Protein AF-A0A8H4T1S3-F1 (afdb_monomer_lite)

Radius of gyration: 23.66 Å; chains: 1; bounding box: 52×39×60 Å

InterPro domains:
  IPR000994 Peptidase M24 [PF00557] (123-204)
  IPR029149 Creatinase/Aminopeptidase P/Spt16, N-terminal [G3DSA:3.40.350.10] (1-106)
  IPR036005 Creatinase/aminopeptidase-like [SSF55920] (85-206)

Organism: NCBI:txid282569

pLDDT: mean 83.31, std 18.09, range [23.23, 98.0]

Secondary structure (DSSP, 8-state):
-HHHHHHSTTSSEEEE-SS-EEEEEPTT-GGGGTT-TT-SEEEE----SHHHHGGGHHHHHHHHHHHHHHHHHHHHT-SS-----SS--HHHHHHHHHTT--------------------SSS---S--SPPPPTTEEEEEE--EE-GGG-EE--EEEEEE-SSPPPHHHHHHHHHHHHHHHHHHHT--TT--HHHHHHHSPPPPTT-

Foldseek 3Di:
DVVVCLVFPPQWDWDDDPPAIETAHHVPCQVVCPPPPRHPYYHHDDGLDCVPQPPCSLVSLLVNLLVVQVVVCVVVVDFQAADDDADDDPSSLVSNVVSNNHPDDDDPDDPQPPWFWWDWPDPTDTHDDPDDDDEQTKTKTWPSDLDPPRDGDTDMDIDTRYDDDHDPVVVVVVVLVVVQVVQLVVPDDPPDDPVNSVVRRDDDPPVD

Structure (mmCIF, N/CA/C/O backbone):
data_AF-A0A8H4T1S3-F1
#
_entry.id   AF-A0A8H4T1S3-F1
#
loop_
_atom_site.group_PDB
_atom_site.id
_atom_site.type_symbol
_atom_site.label_atom_id
_atom_site.label_alt_id
_atom_site.label_comp_id
_atom_site.label_asym_id
_atom_site.label_entity_id
_atom_site.label_seq_id
_atom_site.pdbx_PDB_ins_code
_atom_site.Cartn_x
_atom_site.Cartn_y
_atom_site.Cartn_z
_atom_site.occupancy
_atom_site.B_iso_or_equiv
_atom_site.auth_seq_id
_atom_site.auth_comp_id
_atom_site.auth_asym_id
_atom_site.auth_atom_id
_atom_site.pdbx_PDB_model_num
ATOM 1 N N . MET A 1 1 ? -0.179 12.895 9.765 1.00 86.19 1 MET A N 1
ATOM 2 C CA . MET A 1 1 ? 1.200 12.427 10.042 1.00 86.19 1 MET A CA 1
ATOM 3 C C . MET A 1 1 ? 1.371 10.962 9.614 1.00 86.19 1 MET A C 1
ATOM 5 O O . MET A 1 1 ? 1.649 10.120 10.455 1.00 86.19 1 MET A O 1
ATOM 9 N N . GLN A 1 2 ? 1.199 10.641 8.322 1.00 86.12 2 GLN A N 1
ATOM 10 C CA . GLN A 1 2 ? 1.020 9.245 7.870 1.00 86.12 2 GLN A CA 1
ATOM 11 C C . GLN A 1 2 ? 2.211 8.324 8.196 1.00 86.12 2 GLN A C 1
ATOM 13 O O . GLN A 1 2 ? 2.024 7.268 8.793 1.00 86.12 2 GLN A O 1
ATOM 18 N N . VAL A 1 3 ? 3.443 8.750 7.893 1.00 87.69 3 VAL A N 1
ATOM 19 C CA . VAL A 1 3 ? 4.659 7.950 8.156 1.00 87.69 3 VAL A CA 1
ATOM 20 C C . VAL A 1 3 ? 4.857 7.693 9.653 1.00 87.69 3 VAL A C 1
ATOM 22 O O . VAL A 1 3 ? 5.174 6.579 10.067 1.00 87.69 3 VAL A O 1
ATOM 25 N N . PHE A 1 4 ? 4.629 8.711 10.486 1.00 88.44 4 PHE A N 1
ATOM 26 C CA . PHE A 1 4 ? 4.725 8.569 11.938 1.00 88.44 4 PHE A CA 1
ATOM 27 C C . PHE A 1 4 ? 3.697 7.562 12.463 1.00 88.44 4 PHE A C 1
ATOM 29 O O . PHE A 1 4 ? 4.063 6.653 13.205 1.00 88.44 4 PHE A O 1
ATOM 36 N N . THR A 1 5 ? 2.432 7.681 12.049 1.00 88.19 5 THR A N 1
ATOM 37 C CA . THR A 1 5 ? 1.359 6.787 12.506 1.00 88.19 5 THR A CA 1
ATOM 38 C C . THR A 1 5 ? 1.562 5.354 12.018 1.00 88.19 5 THR A C 1
ATOM 40 O O . THR A 1 5 ? 1.331 4.422 12.782 1.00 88.19 5 THR A O 1
ATOM 43 N N . ALA A 1 6 ? 2.096 5.163 10.804 1.00 84.88 6 ALA A N 1
ATOM 44 C CA . ALA A 1 6 ? 2.420 3.844 10.255 1.00 84.88 6 ALA A CA 1
ATOM 45 C C . ALA A 1 6 ? 3.512 3.102 11.048 1.00 84.88 6 ALA A C 1
ATOM 47 O O . ALA A 1 6 ? 3.513 1.871 11.095 1.00 84.88 6 ALA A O 1
ATOM 48 N N . ARG A 1 7 ? 4.437 3.836 11.683 1.00 86.62 7 ARG A N 1
ATOM 49 C CA . ARG A 1 7 ? 5.509 3.266 12.521 1.00 86.62 7 ARG A CA 1
ATOM 50 C C . ARG A 1 7 ? 5.147 3.165 13.999 1.00 86.62 7 ARG A C 1
ATOM 52 O O . ARG A 1 7 ? 5.858 2.481 14.728 1.00 86.62 7 ARG A O 1
ATOM 59 N N . ASN A 1 8 ? 4.069 3.822 14.426 1.00 87.69 8 ASN A N 1
ATOM 60 C CA . ASN A 1 8 ? 3.642 3.917 15.822 1.00 87.69 8 ASN A CA 1
ATOM 61 C C . ASN A 1 8 ? 2.165 3.504 16.004 1.00 87.69 8 ASN A C 1
ATOM 63 O O . ASN A 1 8 ? 1.389 4.288 16.553 1.00 87.69 8 ASN A O 1
ATOM 67 N N . PRO A 1 9 ? 1.698 2.332 15.539 1.00 87.44 9 PRO A N 1
ATOM 68 C CA . PRO A 1 9 ? 0.329 1.904 15.820 1.00 87.44 9 PRO A CA 1
ATOM 69 C C . PRO A 1 9 ? 0.117 1.677 17.333 1.00 87.44 9 PRO A C 1
ATOM 71 O O . PRO A 1 9 ? 1.062 1.288 18.022 1.00 87.44 9 PRO A O 1
ATOM 74 N N . PRO A 1 10 ? -1.098 1.878 17.881 1.00 89.06 10 PRO A N 1
ATOM 75 C CA . PRO A 1 10 ? -2.332 2.368 17.261 1.00 89.06 10 PRO A CA 1
ATOM 76 C C . PRO A 1 10 ? -2.554 3.882 17.507 1.00 89.06 10 PRO A C 1
ATOM 78 O O . PRO A 1 10 ? -3.549 4.296 18.097 1.00 89.06 10 PRO A O 1
ATOM 81 N N . THR A 1 11 ? -1.627 4.746 17.078 1.00 90.56 11 THR A N 1
ATOM 82 C CA . THR A 1 11 ? -1.726 6.211 17.297 1.00 90.56 11 THR A CA 1
ATOM 83 C C . THR A 1 11 ? -2.700 6.951 16.373 1.00 90.56 11 THR A C 1
ATOM 85 O O . THR A 1 11 ? -3.041 8.101 16.651 1.00 90.56 11 THR A O 1
ATOM 88 N N . ARG A 1 12 ? -3.154 6.305 15.294 1.00 93.19 12 ARG A N 1
ATOM 89 C CA . ARG A 1 12 ? -4.264 6.728 14.429 1.00 93.19 12 ARG A CA 1
ATOM 90 C C . ARG A 1 12 ? -4.824 5.496 13.723 1.00 93.19 12 ARG A C 1
ATOM 92 O O . ARG A 1 12 ? -4.043 4.762 13.124 1.00 93.19 12 ARG A O 1
ATOM 99 N N . TYR A 1 13 ? -6.127 5.249 13.802 1.00 93.56 13 TYR A N 1
ATOM 100 C CA . TYR A 1 13 ? -6.755 4.074 13.185 1.00 93.56 13 TYR A CA 1
ATOM 101 C C . TYR A 1 13 ? -8.255 4.284 12.980 1.00 93.56 13 TYR A C 1
ATOM 103 O O . TYR A 1 13 ? -8.880 5.099 13.655 1.00 93.56 13 TYR A O 1
ATOM 111 N N . LEU A 1 14 ? -8.830 3.529 12.050 1.00 94.44 14 LEU A N 1
ATOM 112 C CA . LEU A 1 14 ? -10.260 3.519 11.777 1.00 94.44 14 LEU A CA 1
ATOM 113 C C . LEU A 1 14 ? -10.855 2.213 12.309 1.00 94.44 14 LEU A C 1
ATOM 115 O O . LEU A 1 14 ? -10.390 1.133 11.952 1.00 94.44 14 LEU A O 1
ATOM 119 N N . LEU A 1 15 ? -11.874 2.313 13.161 1.00 94.94 15 LEU A N 1
ATOM 120 C CA . LEU A 1 15 ? -12.695 1.174 13.555 1.00 94.94 15 LEU A CA 1
ATOM 121 C C . LEU A 1 15 ? -13.931 1.135 12.657 1.00 94.94 15 LEU A C 1
ATOM 123 O O . LEU A 1 15 ? -14.710 2.090 12.642 1.00 94.94 15 LEU A O 1
ATOM 127 N N . LEU A 1 16 ? -14.098 0.032 11.930 1.00 95.31 16 LEU A N 1
ATOM 128 C CA . LEU A 1 16 ? -15.221 -0.194 11.028 1.00 95.31 16 LEU A CA 1
ATOM 129 C C . LEU A 1 16 ? -16.074 -1.362 11.513 1.00 95.31 16 LEU A C 1
ATOM 131 O O . LEU A 1 16 ? -15.559 -2.427 11.852 1.00 95.31 16 LEU A O 1
ATOM 135 N N . THR A 1 17 ? -17.384 -1.160 11.498 1.00 93.44 17 THR A N 1
ATOM 136 C CA . THR A 1 17 ? -18.388 -2.223 11.551 1.00 93.44 17 THR A CA 1
ATOM 137 C C . THR A 1 17 ? -19.295 -2.098 10.328 1.00 93.44 17 THR A C 1
ATOM 139 O O . TH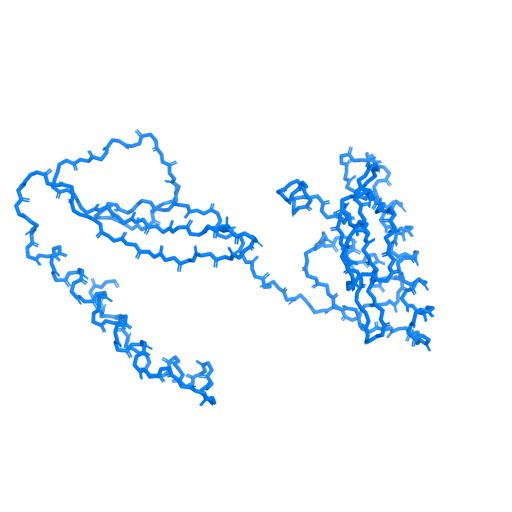R A 1 17 ? -19.149 -1.167 9.539 1.00 93.44 17 THR A O 1
ATOM 142 N N . GLU A 1 18 ? -20.257 -3.009 10.172 1.00 91.62 18 GLU A N 1
ATOM 143 C CA . GLU A 1 18 ? -21.262 -2.931 9.101 1.00 91.62 18 GLU A CA 1
ATOM 144 C C . GLU A 1 18 ? -22.014 -1.587 9.079 1.00 91.62 18 GLU A C 1
ATOM 146 O O . GLU A 1 18 ? -22.408 -1.112 8.020 1.00 91.62 18 GLU A O 1
ATOM 151 N N . THR A 1 19 ? -22.186 -0.950 10.241 1.00 92.00 19 THR A N 1
ATOM 152 C CA . THR A 1 19 ? -23.053 0.227 10.395 1.00 92.00 19 THR A CA 1
ATOM 153 C C . THR A 1 19 ? -22.364 1.427 11.037 1.00 92.00 19 THR A C 1
ATOM 155 O O . THR A 1 19 ? -23.048 2.391 11.384 1.00 92.00 19 THR A O 1
ATOM 158 N N . ARG A 1 20 ? -21.061 1.344 11.335 1.00 94.75 20 ARG A N 1
ATOM 159 C CA . ARG A 1 20 ? -20.333 2.406 12.039 1.00 94.75 20 ARG A CA 1
ATOM 160 C C . ARG A 1 20 ? -18.912 2.584 11.531 1.00 94.75 20 ARG A C 1
ATOM 162 O O . ARG A 1 20 ? -18.180 1.610 11.367 1.00 94.75 20 ARG A O 1
ATOM 169 N N . SER A 1 21 ? -18.494 3.839 11.428 1.00 96.88 21 SER A N 1
ATOM 170 C CA . SER A 1 21 ? -17.121 4.259 11.163 1.00 96.88 21 SER A CA 1
ATOM 171 C C . SER A 1 21 ? -16.638 5.232 12.245 1.00 96.88 21 SER A C 1
ATOM 173 O O . SER A 1 21 ? -17.129 6.350 12.406 1.00 96.88 21 SER A O 1
ATOM 175 N N . ILE A 1 22 ? -15.652 4.806 13.036 1.00 97.06 22 ILE A N 1
ATOM 176 C CA . ILE A 1 22 ? -15.093 5.623 14.121 1.00 97.06 22 ILE A CA 1
ATOM 177 C C . ILE A 1 22 ? -13.613 5.858 13.857 1.00 97.06 22 ILE A C 1
ATOM 179 O O . ILE A 1 22 ? -12.805 4.931 13.924 1.00 97.06 22 ILE A O 1
ATOM 183 N N . MET A 1 23 ? -13.250 7.109 13.585 1.00 96.88 23 MET A N 1
ATOM 184 C CA . MET A 1 23 ? -11.860 7.515 13.419 1.00 96.88 23 MET A CA 1
ATOM 185 C C . MET A 1 23 ? -11.245 7.813 14.783 1.00 96.88 23 MET A C 1
ATOM 187 O O . MET A 1 23 ? -11.702 8.700 15.500 1.00 96.88 23 MET A O 1
ATOM 191 N N . PHE A 1 24 ? -10.171 7.118 15.127 1.00 96.12 24 PHE A N 1
ATOM 192 C CA . PHE A 1 24 ? -9.316 7.464 16.252 1.00 96.12 24 PHE A CA 1
ATOM 193 C C . PHE A 1 24 ? -8.146 8.293 15.730 1.00 96.12 24 PHE A C 1
ATOM 195 O O . PHE A 1 24 ? -7.249 7.763 15.079 1.00 96.12 24 PHE A O 1
ATOM 202 N N . GLU A 1 25 ? -8.168 9.597 16.000 1.00 95.50 25 GLU A N 1
ATOM 203 C CA . GLU A 1 25 ? -7.126 10.540 15.595 1.00 95.50 25 GLU A CA 1
ATOM 204 C C . GLU A 1 25 ? -6.066 10.735 16.673 1.00 95.50 25 GLU A C 1
ATOM 206 O O . GLU A 1 25 ? -6.332 10.617 17.870 1.00 95.50 25 GLU A O 1
ATOM 211 N N . PHE A 1 26 ? -4.865 11.116 16.245 1.00 93.38 26 PHE A N 1
ATOM 212 C CA . PHE A 1 26 ? -3.801 11.474 17.176 1.00 93.38 26 PHE A CA 1
ATOM 213 C C . PHE A 1 26 ? -4.235 12.622 18.107 1.00 93.38 26 PHE A C 1
ATOM 215 O O . PHE A 1 26 ? -5.013 13.501 17.723 1.00 93.38 26 PHE A O 1
ATOM 222 N N . SER A 1 27 ? -3.726 12.635 19.342 1.00 90.69 27 SER A N 1
ATOM 223 C CA . SER A 1 27 ? -4.062 13.677 20.319 1.00 90.69 27 SER A CA 1
ATOM 224 C C . SER A 1 27 ? -3.742 15.078 19.782 1.00 90.69 27 SER A C 1
ATOM 226 O O . SER A 1 27 ? -2.652 15.322 19.274 1.00 90.69 27 SER A O 1
ATOM 228 N N . GLY A 1 28 ? -4.710 15.997 19.863 1.00 91.94 28 GLY A N 1
ATOM 229 C CA . GLY A 1 28 ? -4.614 17.346 19.285 1.00 91.94 28 GLY A CA 1
ATOM 230 C C . GLY A 1 28 ? -4.956 17.439 17.788 1.00 91.94 28 GLY A C 1
ATOM 231 O O . GLY A 1 28 ? -5.144 18.538 17.269 1.00 91.94 28 GLY A O 1
ATOM 232 N N . CYS A 1 29 ? -5.131 16.311 17.096 1.00 95.31 29 CYS A N 1
ATOM 233 C CA . CYS A 1 29 ? -5.351 16.256 15.647 1.00 95.31 29 CYS A CA 1
ATOM 234 C C . CYS A 1 29 ? -6.793 15.928 15.230 1.00 95.31 29 CYS A C 1
ATOM 236 O O . CYS A 1 29 ? -7.049 15.733 14.048 1.00 95.31 29 CYS A O 1
ATOM 238 N N . LEU A 1 30 ? -7.754 15.930 16.161 1.00 95.19 30 LEU A N 1
ATOM 239 C CA . LEU A 1 30 ? -9.178 15.668 15.876 1.00 95.19 30 LEU A CA 1
ATOM 240 C C . LEU A 1 30 ? -9.730 16.527 14.722 1.00 95.19 30 LEU A C 1
ATOM 242 O O . LEU A 1 30 ? -10.602 16.089 13.980 1.00 95.19 30 LEU A O 1
ATOM 246 N N . HIS A 1 31 ? -9.223 17.755 14.572 1.00 94.94 31 HIS A N 1
ATOM 247 C CA . HIS A 1 31 ? -9.634 18.690 13.525 1.00 94.94 31 HIS A CA 1
ATOM 248 C C . HIS A 1 31 ? -9.340 18.188 12.102 1.00 94.94 31 HIS A C 1
ATOM 250 O O . HIS A 1 31 ? -10.059 18.571 11.186 1.00 94.94 31 HIS A O 1
ATOM 256 N N . LEU A 1 32 ? -8.350 17.305 11.922 1.00 94.50 32 LEU A N 1
ATOM 257 C CA . LEU A 1 32 ? -7.960 16.769 10.614 1.00 94.50 32 LEU A CA 1
ATOM 258 C C . LEU A 1 32 ? -9.012 15.833 10.002 1.00 94.50 32 LEU A C 1
ATOM 260 O O . LEU A 1 32 ? -9.023 15.657 8.789 1.00 94.50 32 LEU A O 1
ATOM 264 N N . ALA A 1 33 ? -9.886 15.251 10.826 1.00 93.88 33 ALA A N 1
ATOM 265 C CA . ALA A 1 33 ? -10.933 14.328 10.386 1.00 93.88 33 ALA A CA 1
ATOM 266 C C . ALA A 1 33 ? -12.347 14.933 10.449 1.00 93.88 33 ALA A C 1
ATOM 268 O O . ALA A 1 33 ? -13.318 14.245 10.155 1.00 93.88 33 ALA A O 1
ATOM 269 N N . ARG A 1 34 ? -12.493 16.212 10.833 1.00 87.31 34 ARG A N 1
ATOM 270 C CA . ARG A 1 34 ? -13.814 16.840 11.043 1.00 87.31 34 ARG A CA 1
ATOM 271 C C . ARG A 1 34 ? -14.661 16.949 9.778 1.00 87.31 34 ARG A C 1
ATOM 273 O O . ARG A 1 34 ? -15.877 16.990 9.892 1.00 87.31 34 ARG A O 1
ATOM 280 N N . SER A 1 35 ? -14.034 17.037 8.609 1.00 90.75 35 SER A N 1
ATOM 281 C CA . SER A 1 35 ? -14.724 17.176 7.322 1.00 90.75 35 SER A CA 1
ATOM 282 C C . SER A 1 35 ? -14.963 15.841 6.614 1.00 90.75 35 SER A C 1
ATOM 284 O O . SER A 1 35 ? -15.358 15.838 5.453 1.00 90.75 35 SER A O 1
ATOM 286 N N . TYR A 1 36 ? -14.685 14.705 7.258 1.00 94.31 36 TYR A N 1
ATOM 287 C CA . TYR A 1 36 ? -14.930 13.399 6.655 1.00 94.31 36 TYR A CA 1
ATOM 288 C C . TYR A 1 36 ? -16.403 13.023 6.787 1.00 94.31 36 TYR A C 1
ATOM 290 O O . TYR A 1 36 ? -16.853 12.595 7.844 1.00 94.31 36 TYR A O 1
ATOM 298 N N . GLU A 1 37 ? -17.139 13.151 5.687 1.00 94.25 37 GLU A N 1
ATOM 299 C CA . GLU A 1 37 ? -18.583 12.880 5.621 1.00 94.25 37 GLU A CA 1
ATOM 300 C C . GLU A 1 37 ? -18.932 11.408 5.878 1.00 94.25 37 GLU A C 1
ATOM 302 O O . GLU A 1 37 ? -20.029 11.094 6.327 1.00 94.25 37 GLU A O 1
ATOM 307 N N . THR A 1 38 ? -17.989 10.496 5.632 1.00 94.50 38 THR A N 1
ATOM 308 C CA . THR A 1 38 ? -18.163 9.051 5.829 1.00 94.50 38 THR A CA 1
ATOM 309 C C . THR A 1 38 ? -17.717 8.565 7.210 1.00 94.50 38 THR A C 1
ATOM 311 O O . THR A 1 38 ? -17.670 7.355 7.433 1.00 94.50 38 THR A O 1
ATOM 314 N N . VAL A 1 39 ? -17.312 9.464 8.116 1.00 96.69 39 VAL A N 1
ATOM 315 C CA . VAL A 1 39 ? -16.879 9.137 9.483 1.00 96.69 39 VAL A CA 1
ATOM 316 C C . VAL A 1 39 ? -17.944 9.591 10.474 1.00 96.69 39 VAL A C 1
ATOM 318 O O . VAL A 1 39 ? -18.123 10.786 10.688 1.00 96.69 39 VAL A O 1
ATOM 321 N N . ASP A 1 40 ? -18.601 8.642 11.143 1.00 96.00 40 ASP A N 1
ATOM 322 C CA . ASP A 1 40 ? -19.676 8.951 12.098 1.00 96.00 40 ASP A CA 1
ATOM 323 C C . ASP A 1 40 ? -19.164 9.687 13.339 1.00 96.00 40 ASP A C 1
ATOM 325 O O . ASP A 1 40 ? -19.873 10.476 13.969 1.00 96.00 40 ASP A O 1
ATOM 329 N N . LYS A 1 41 ? -17.939 9.359 13.764 1.00 95.75 41 LYS A N 1
ATOM 330 C CA . LYS A 1 41 ? -17.361 9.883 14.999 1.00 95.75 41 LYS A CA 1
ATOM 331 C C . LYS A 1 41 ? -15.846 9.961 14.927 1.00 95.75 41 LYS A C 1
ATOM 333 O O . LYS A 1 41 ? -15.182 9.004 14.536 1.00 95.75 41 LYS A O 1
ATOM 338 N N . VAL A 1 42 ? -15.301 11.070 15.423 1.00 96.75 42 VAL A N 1
ATOM 339 C CA . VAL A 1 42 ? -13.863 11.238 15.645 1.00 96.75 42 VAL A CA 1
ATOM 340 C C . VAL A 1 42 ? -13.572 11.198 17.147 1.00 96.75 42 VAL A C 1
ATOM 342 O O . VAL A 1 42 ? -14.133 11.969 17.926 1.00 96.75 42 VAL A O 1
ATOM 345 N N . CYS A 1 43 ? -12.698 10.286 17.554 1.00 95.56 43 CYS A N 1
ATOM 346 C CA . CYS A 1 43 ? -12.243 10.068 18.922 1.00 95.56 43 CYS A CA 1
ATOM 347 C C . CYS A 1 43 ? -10.737 10.317 19.024 1.00 95.56 43 CYS A C 1
ATOM 349 O O . CYS A 1 43 ? -10.009 10.209 18.041 1.00 95.56 43 CYS A O 1
ATOM 351 N N . THR A 1 44 ? -10.242 10.591 20.229 1.00 95.38 44 THR A N 1
ATOM 352 C CA . THR A 1 44 ? -8.797 10.641 20.472 1.00 95.38 44 THR A CA 1
ATOM 353 C C . THR A 1 44 ? -8.242 9.224 20.608 1.00 95.38 44 THR A C 1
ATOM 355 O O . THR A 1 44 ? -8.713 8.442 21.436 1.00 95.38 44 THR A O 1
ATOM 358 N N . ALA A 1 45 ? -7.223 8.898 19.819 1.00 93.94 45 ALA A N 1
ATOM 359 C CA . ALA A 1 45 ? -6.454 7.671 19.929 1.00 93.94 45 ALA A CA 1
ATOM 360 C C . ALA A 1 45 ? -5.627 7.665 21.220 1.00 93.94 45 ALA A C 1
ATOM 362 O O . ALA A 1 45 ? -5.025 8.667 21.614 1.00 93.94 45 ALA A O 1
ATOM 363 N N . LYS A 1 46 ? -5.560 6.501 21.866 1.00 89.88 46 LYS A N 1
ATOM 364 C CA . LYS A 1 46 ? -4.670 6.260 23.002 1.00 89.88 46 LYS A CA 1
ATOM 365 C C . LYS A 1 46 ? -3.411 5.586 22.479 1.00 89.88 46 LYS A C 1
ATOM 367 O O . LYS A 1 46 ? -3.469 4.477 21.959 1.00 89.88 46 LYS A O 1
ATOM 372 N N . SER A 1 47 ? -2.281 6.271 22.608 1.00 84.31 47 SER A N 1
ATOM 373 C CA . SER A 1 47 ? -0.988 5.697 22.255 1.00 84.31 47 SER A CA 1
ATOM 374 C C . SER A 1 47 ? -0.582 4.651 23.292 1.00 84.31 47 SER A C 1
ATOM 376 O O . SER A 1 47 ? -0.569 4.942 24.487 1.00 84.31 47 SER A O 1
ATOM 378 N N . VAL A 1 48 ? -0.236 3.453 22.824 1.00 89.31 48 VAL A N 1
ATOM 379 C CA . VAL A 1 48 ? 0.317 2.361 23.644 1.00 89.31 48 VAL A CA 1
ATOM 380 C C . VAL A 1 48 ? 1.714 1.957 23.175 1.00 89.31 48 VAL A C 1
ATOM 382 O O . VAL A 1 48 ? 2.152 0.833 23.360 1.00 89.31 48 VAL A O 1
ATOM 385 N N . THR A 1 49 ? 2.436 2.881 22.542 1.00 86.81 49 THR A N 1
ATOM 386 C CA . THR A 1 49 ? 3.829 2.662 22.143 1.00 86.81 49 THR A CA 1
ATOM 387 C C . THR A 1 49 ? 4.773 2.853 23.328 1.00 86.81 49 THR A C 1
ATOM 389 O O . THR A 1 49 ? 4.513 3.684 24.205 1.00 86.81 49 THR A O 1
ATOM 392 N N . PHE A 1 50 ? 5.931 2.187 23.308 1.00 87.44 50 PHE A N 1
ATOM 393 C CA . PHE A 1 50 ? 6.970 2.395 24.323 1.00 87.44 50 PHE A CA 1
ATOM 394 C C . PHE A 1 50 ? 7.402 3.867 24.424 1.00 87.44 50 PHE A C 1
ATOM 396 O O . PHE A 1 50 ? 7.551 4.389 25.524 1.00 87.44 50 PHE A O 1
ATOM 403 N N . SER A 1 51 ? 7.501 4.578 23.294 1.00 86.12 51 SER A N 1
ATOM 404 C CA . SER A 1 51 ? 7.839 6.010 23.259 1.00 86.12 51 SER A CA 1
ATOM 405 C C . SER A 1 51 ? 6.863 6.899 24.040 1.00 86.12 51 SER A C 1
ATOM 407 O O . SER A 1 51 ? 7.259 7.946 24.539 1.00 86.12 51 SER A O 1
ATOM 409 N N . SER A 1 52 ? 5.601 6.484 24.165 1.00 85.19 52 SER A N 1
ATOM 410 C CA . SER A 1 52 ? 4.560 7.231 24.885 1.00 85.19 52 SER A CA 1
ATOM 411 C C . SER A 1 52 ? 4.258 6.693 26.286 1.00 85.19 52 SER A C 1
ATOM 413 O O . SER A 1 52 ? 3.820 7.447 27.151 1.00 85.19 52 SER A O 1
ATOM 415 N N . SER A 1 53 ? 4.463 5.395 26.514 1.00 87.94 53 SER A N 1
ATOM 416 C CA . SER A 1 53 ? 4.055 4.700 27.742 1.00 87.94 53 SER A CA 1
ATOM 417 C C . SER A 1 53 ? 5.226 4.324 28.655 1.00 87.94 53 SER A C 1
ATOM 419 O O . SER A 1 53 ? 5.009 4.010 29.827 1.00 87.94 53 SER A O 1
ATOM 421 N N . GLY A 1 54 ? 6.458 4.363 28.139 1.00 91.06 54 GLY A N 1
ATOM 422 C CA . GLY A 1 54 ? 7.665 3.987 28.866 1.00 91.06 54 GLY A CA 1
ATOM 423 C C . GLY A 1 54 ? 7.608 2.547 29.399 1.00 91.06 54 GLY A C 1
ATOM 424 O O . GLY A 1 54 ? 6.996 1.679 28.771 1.00 91.06 54 GLY A O 1
ATOM 425 N N . PRO A 1 55 ? 8.196 2.280 30.580 1.00 93.06 55 PRO A N 1
ATOM 426 C CA . PRO A 1 55 ? 8.226 0.944 31.187 1.00 93.06 55 PRO A CA 1
ATOM 427 C C . PRO A 1 55 ? 6.846 0.321 31.452 1.00 93.06 55 PRO A C 1
ATOM 429 O O . PRO A 1 55 ? 6.723 -0.897 31.504 1.00 93.06 55 PRO A O 1
ATOM 432 N N . ASN A 1 56 ? 5.794 1.137 31.568 1.00 91.06 56 ASN A N 1
ATOM 433 C CA . ASN A 1 56 ? 4.432 0.683 31.873 1.00 91.06 56 ASN A CA 1
ATOM 434 C C . ASN A 1 56 ? 3.625 0.311 30.614 1.00 91.06 56 ASN A C 1
ATOM 436 O O . ASN A 1 56 ? 2.393 0.257 30.653 1.00 91.06 56 ASN A O 1
ATOM 440 N N . VAL A 1 57 ? 4.296 0.098 29.476 1.00 91.81 57 VAL A N 1
ATOM 441 C CA . VAL A 1 57 ? 3.650 -0.159 28.181 1.00 91.81 57 VAL A CA 1
ATOM 442 C C . VAL A 1 57 ? 2.679 -1.341 28.241 1.00 91.81 57 VAL A C 1
ATOM 444 O O . VAL A 1 57 ? 1.548 -1.211 27.790 1.00 91.81 57 VAL A O 1
ATOM 447 N N . HIS A 1 58 ? 3.033 -2.437 28.912 1.00 91.44 58 HIS A N 1
ATOM 448 C CA . HIS A 1 58 ? 2.183 -3.629 28.982 1.00 91.44 58 HIS A CA 1
ATOM 449 C C . HIS A 1 58 ? 0.847 -3.402 29.703 1.00 91.44 58 HIS A C 1
ATOM 451 O O . HIS A 1 58 ? -0.179 -3.949 29.294 1.00 91.44 58 HIS A O 1
ATOM 457 N N . ASP A 1 59 ? 0.828 -2.578 30.754 1.00 91.94 59 ASP A N 1
ATOM 458 C CA . ASP A 1 59 ? -0.417 -2.219 31.443 1.00 91.94 59 ASP A CA 1
ATOM 459 C C . ASP A 1 59 ? -1.309 -1.353 30.554 1.00 91.94 59 ASP A C 1
ATOM 461 O O . ASP A 1 59 ? -2.530 -1.526 30.518 1.00 91.94 59 ASP A O 1
ATOM 465 N N . LYS A 1 60 ? -0.696 -0.433 29.802 1.00 92.12 60 LYS A N 1
ATOM 466 C CA . LYS A 1 60 ? -1.402 0.423 28.846 1.00 92.12 60 LYS A CA 1
ATOM 467 C C . LYS A 1 60 ? -1.974 -0.390 27.688 1.00 92.12 60 LYS A C 1
ATOM 469 O O . LYS A 1 60 ? -3.116 -0.147 27.315 1.00 92.12 60 LYS A O 1
ATOM 474 N N . GLU A 1 61 ? -1.231 -1.369 27.178 1.00 92.19 61 GLU A N 1
ATOM 475 C CA . GLU A 1 61 ? -1.670 -2.289 26.124 1.00 92.19 61 GLU A CA 1
ATOM 476 C C . GLU A 1 61 ? -2.874 -3.120 26.561 1.00 92.19 61 GLU A C 1
ATOM 478 O O . GLU A 1 61 ? -3.877 -3.146 25.852 1.00 92.19 61 GLU A O 1
ATOM 483 N N . ARG A 1 62 ? -2.819 -3.736 27.751 1.00 91.56 62 ARG A N 1
ATOM 484 C CA . ARG A 1 62 ? -3.954 -4.487 28.314 1.00 91.56 62 ARG A CA 1
ATOM 485 C C . ARG A 1 62 ? -5.183 -3.610 28.499 1.00 91.56 62 ARG A C 1
ATOM 487 O O . ARG A 1 62 ? -6.279 -3.994 28.102 1.00 91.56 62 ARG A O 1
ATOM 494 N N . LYS A 1 63 ? -5.002 -2.421 29.081 1.00 92.38 63 LYS A N 1
ATOM 495 C CA . LYS A 1 63 ? -6.108 -1.486 29.301 1.00 92.38 63 LYS A CA 1
ATOM 496 C C . LYS A 1 63 ? -6.732 -1.034 27.982 1.00 92.38 63 LYS A C 1
ATOM 498 O O . LYS A 1 63 ? -7.950 -1.034 27.861 1.00 92.38 63 LYS A O 1
ATOM 503 N N . TRP A 1 64 ? -5.907 -0.664 27.007 1.00 93.50 64 TRP A N 1
ATOM 504 C CA . TRP A 1 64 ? -6.374 -0.283 25.679 1.00 93.50 64 TRP A CA 1
ATOM 505 C C . TRP A 1 64 ? -7.128 -1.430 25.005 1.00 93.50 64 TRP A C 1
ATOM 507 O O . TRP A 1 64 ? -8.221 -1.212 24.496 1.00 93.50 64 TRP A O 1
ATOM 517 N N . ALA A 1 65 ? -6.593 -2.652 25.069 1.00 91.94 65 ALA A N 1
ATOM 518 C CA . ALA A 1 65 ? -7.232 -3.827 24.494 1.00 91.94 65 ALA A CA 1
ATOM 519 C C . ALA A 1 65 ? -8.613 -4.090 25.107 1.00 91.94 65 ALA A C 1
ATOM 521 O O . ALA A 1 65 ? -9.557 -4.321 24.358 1.00 91.94 65 ALA A O 1
ATOM 522 N N . GLN A 1 66 ? -8.753 -3.986 26.434 1.00 91.56 66 GLN A N 1
ATOM 523 C CA . GLN A 1 66 ? -10.046 -4.137 27.104 1.00 91.56 66 GLN A CA 1
ATOM 524 C C . GLN A 1 66 ? -11.040 -3.044 26.689 1.00 91.56 66 GLN A C 1
ATOM 526 O O . GLN A 1 66 ? -12.187 -3.334 26.377 1.00 91.56 66 GLN A O 1
ATOM 531 N N . GLU A 1 67 ? -10.606 -1.785 26.630 1.00 92.88 67 GLU A N 1
ATOM 532 C CA . GLU A 1 67 ? -11.478 -0.677 26.222 1.00 92.88 67 GLU A CA 1
ATOM 533 C C . GLU A 1 67 ? -11.925 -0.798 24.755 1.00 92.88 67 GLU A C 1
ATOM 535 O O . GLU A 1 67 ? -13.076 -0.508 24.425 1.00 92.88 67 GLU A O 1
ATOM 540 N N . THR A 1 68 ? -11.026 -1.224 23.862 1.00 92.19 68 THR A N 1
ATOM 541 C CA . THR A 1 68 ? -11.349 -1.501 22.457 1.00 92.19 68 THR A CA 1
ATOM 542 C C . THR A 1 68 ? -12.295 -2.688 22.343 1.00 92.19 68 THR A C 1
ATOM 544 O O . THR A 1 68 ? -13.247 -2.627 21.565 1.00 92.19 68 THR A O 1
ATOM 547 N N . ALA A 1 69 ? -12.068 -3.734 23.134 1.00 90.25 69 ALA A N 1
ATOM 548 C CA . ALA A 1 69 ? -12.939 -4.889 23.216 1.00 90.25 69 ALA A CA 1
ATOM 549 C C . ALA A 1 69 ? -14.365 -4.483 23.626 1.00 90.25 69 ALA A C 1
ATOM 551 O O . ALA A 1 69 ? -15.312 -4.672 22.860 1.00 90.25 69 ALA A O 1
ATOM 552 N N . ASP A 1 70 ? -14.506 -3.815 24.769 1.00 91.69 70 ASP A N 1
ATOM 553 C CA . ASP A 1 70 ? -15.793 -3.339 25.277 1.00 91.69 70 ASP A CA 1
ATOM 554 C C . ASP A 1 70 ? -16.501 -2.432 24.260 1.00 91.69 70 ASP A C 1
ATOM 556 O O . ASP A 1 70 ? -17.718 -2.514 24.071 1.00 91.69 70 ASP A O 1
ATOM 560 N N . LEU A 1 71 ? -15.755 -1.562 23.571 1.00 93.12 71 LEU A N 1
ATOM 561 C CA . LEU A 1 71 ? -16.305 -0.722 22.511 1.00 93.12 71 LEU A CA 1
ATOM 562 C C . LEU A 1 71 ? -16.869 -1.565 21.362 1.00 93.12 71 LEU A C 1
ATOM 564 O O . LEU A 1 71 ? -18.000 -1.324 20.945 1.00 93.12 71 LEU A O 1
ATOM 568 N N . VAL A 1 72 ? -16.109 -2.538 20.855 1.00 92.12 72 VAL A N 1
ATOM 569 C CA . VAL A 1 72 ? -16.551 -3.406 19.755 1.00 92.12 72 VAL A CA 1
ATOM 570 C C . VAL A 1 72 ? -17.807 -4.174 20.152 1.00 92.12 72 VAL A C 1
ATOM 572 O O . VAL A 1 72 ? -18.795 -4.097 19.423 1.00 92.12 72 VAL A O 1
ATOM 575 N N . GLU A 1 73 ? -17.829 -4.832 21.316 1.00 91.06 73 GLU A N 1
ATOM 576 C CA . GLU A 1 73 ? -19.014 -5.581 21.770 1.00 91.06 73 GLU A CA 1
ATOM 577 C C . GLU A 1 73 ? -20.246 -4.689 21.889 1.00 91.06 73 GLU A C 1
ATOM 579 O O . GLU A 1 73 ? -21.347 -5.091 21.512 1.00 91.06 73 GLU A O 1
ATOM 584 N N . ASN A 1 74 ? -20.070 -3.460 22.378 1.00 92.12 74 ASN A N 1
ATOM 585 C CA . ASN A 1 74 ? -21.161 -2.500 22.484 1.00 92.12 74 ASN A CA 1
ATOM 586 C C . ASN A 1 74 ? -21.673 -2.038 21.117 1.00 92.12 74 ASN A C 1
ATOM 588 O O . ASN A 1 74 ? -22.881 -1.848 20.962 1.00 92.12 74 ASN A O 1
ATOM 592 N N . LEU A 1 75 ? -20.783 -1.864 20.136 1.00 93.44 75 LEU A N 1
ATOM 593 C CA . LEU A 1 75 ? -21.152 -1.442 18.785 1.00 93.44 75 LEU A CA 1
ATOM 594 C C . LEU A 1 75 ? -21.893 -2.539 18.020 1.00 93.44 75 LEU A C 1
ATOM 596 O O . LEU A 1 75 ? -22.880 -2.233 17.357 1.00 93.44 75 LEU A O 1
ATOM 600 N N . ILE A 1 76 ? -21.445 -3.795 18.117 1.00 92.69 76 ILE A N 1
ATOM 601 C CA . ILE A 1 76 ? -22.015 -4.905 17.332 1.00 92.69 76 ILE A CA 1
ATOM 602 C C . ILE A 1 76 ? -22.994 -5.791 18.115 1.00 92.69 76 ILE A C 1
ATOM 604 O O . ILE A 1 76 ? -23.565 -6.718 17.551 1.00 92.69 76 ILE A O 1
ATOM 608 N N . ARG A 1 77 ? -23.171 -5.542 19.421 1.00 91.00 77 ARG A N 1
ATOM 609 C CA . ARG A 1 77 ? -24.036 -6.316 20.336 1.00 91.00 77 ARG A CA 1
ATOM 610 C C . ARG A 1 77 ? -23.732 -7.817 20.361 1.00 91.00 77 ARG A C 1
ATOM 612 O O . ARG A 1 77 ? -24.626 -8.640 20.544 1.00 91.00 77 ARG A O 1
ATOM 619 N N . LYS A 1 78 ? -22.458 -8.175 20.212 1.00 86.12 78 LYS A N 1
ATOM 620 C CA . LYS A 1 78 ? -21.979 -9.558 20.193 1.00 86.12 78 LYS A CA 1
ATOM 621 C C . LYS A 1 78 ? -20.681 -9.666 20.982 1.00 86.12 78 LYS A C 1
ATOM 623 O O . LYS A 1 78 ? -19.741 -8.920 20.717 1.00 86.12 78 LYS A O 1
ATOM 628 N N . ARG A 1 79 ? -20.638 -10.624 21.911 1.00 83.94 79 ARG A N 1
ATOM 629 C CA . ARG A 1 79 ? -19.401 -11.023 22.591 1.00 83.94 79 ARG A CA 1
ATOM 630 C C . ARG A 1 79 ? -18.551 -11.926 21.712 1.00 83.94 79 ARG A C 1
ATOM 632 O O . ARG A 1 79 ? -19.085 -12.610 20.836 1.00 83.94 79 ARG A O 1
ATOM 639 N N . ASN A 1 80 ? -17.248 -11.954 21.973 1.00 79.50 80 ASN A N 1
ATOM 640 C CA . ASN A 1 80 ? -16.289 -12.783 21.238 1.00 79.50 80 ASN A CA 1
ATOM 641 C C . ASN A 1 80 ? -16.352 -12.545 19.721 1.00 79.50 80 ASN A C 1
ATOM 643 O O . ASN A 1 80 ? -16.435 -13.476 18.915 1.00 79.50 80 ASN A O 1
ATOM 647 N N . ALA A 1 81 ? -16.390 -11.270 19.329 1.00 82.25 81 ALA A N 1
ATOM 648 C CA . ALA A 1 81 ? -16.352 -10.880 17.929 1.00 82.25 81 ALA A CA 1
ATOM 649 C C . ALA A 1 81 ? -15.053 -11.357 17.264 1.00 82.25 81 ALA A C 1
ATOM 651 O O . ALA A 1 81 ? -14.016 -11.472 17.910 1.00 82.25 81 ALA A O 1
ATOM 652 N N . THR A 1 82 ? -15.090 -11.595 15.955 1.00 83.94 82 THR A N 1
ATOM 653 C CA . THR A 1 82 ? -13.860 -11.728 15.170 1.00 83.94 82 THR A CA 1
ATOM 654 C C . THR A 1 82 ? -13.474 -10.345 14.674 1.00 83.94 82 THR A C 1
ATOM 656 O O . THR A 1 82 ? -14.214 -9.746 13.895 1.00 83.94 82 THR A O 1
ATOM 659 N N . LEU A 1 83 ? -12.335 -9.834 15.132 1.00 86.06 83 LEU A N 1
ATOM 660 C CA . LEU A 1 83 ? -11.831 -8.527 14.735 1.00 86.06 83 LEU A CA 1
ATOM 661 C C . LEU A 1 83 ? -10.743 -8.677 13.665 1.00 86.06 83 LEU A C 1
ATOM 663 O O . LEU A 1 83 ? -9.711 -9.312 13.883 1.00 86.06 83 LEU A O 1
ATOM 667 N N . GLY A 1 84 ? -10.978 -8.074 12.499 1.00 88.19 84 GLY A N 1
ATOM 668 C CA . GLY A 1 84 ? -9.952 -7.918 11.473 1.00 88.19 84 GLY A CA 1
ATOM 669 C C . GLY A 1 84 ? -8.931 -6.868 11.906 1.00 88.19 84 GLY A C 1
ATOM 670 O O . GLY A 1 84 ? -9.305 -5.752 12.263 1.00 88.19 84 GLY A O 1
ATOM 671 N N . LEU A 1 85 ? -7.648 -7.221 11.873 1.00 87.25 85 LEU A N 1
ATOM 672 C CA . LEU A 1 85 ? -6.544 -6.325 12.210 1.00 87.25 85 LEU A CA 1
ATOM 673 C C . LEU A 1 85 ? -5.633 -6.176 10.993 1.00 87.25 85 LEU A C 1
ATOM 675 O O . LEU A 1 85 ? -5.228 -7.174 10.401 1.00 87.25 85 LEU A O 1
ATOM 679 N N . GLU A 1 86 ? -5.308 -4.935 10.635 1.00 83.38 86 GLU A N 1
ATOM 680 C CA . GLU A 1 86 ? -4.372 -4.636 9.548 1.00 83.38 86 GLU A CA 1
ATOM 681 C C . GLU A 1 86 ? -2.942 -4.502 10.095 1.00 83.38 86 GLU A C 1
ATOM 683 O O . GLU A 1 86 ? -2.196 -5.479 10.149 1.00 83.38 86 GLU A O 1
ATOM 688 N N . ARG A 1 87 ? -2.552 -3.307 10.560 1.00 82.69 87 ARG A N 1
ATOM 689 C CA . ARG A 1 87 ? -1.210 -3.036 11.090 1.00 82.69 87 ARG A CA 1
ATOM 690 C C . ARG A 1 87 ? -1.261 -2.656 12.565 1.00 82.69 87 ARG A C 1
ATOM 692 O O . ARG A 1 87 ? -1.624 -1.539 12.925 1.00 82.69 87 ARG A O 1
ATOM 699 N N . ILE A 1 88 ? -0.832 -3.580 13.419 1.00 85.88 88 ILE A N 1
ATOM 700 C CA . ILE A 1 88 ? -0.702 -3.376 14.864 1.00 85.88 88 ILE A CA 1
ATOM 701 C C . ILE A 1 88 ? 0.495 -4.167 15.406 1.00 85.88 88 ILE A C 1
ATOM 703 O O . ILE A 1 88 ? 0.937 -5.127 14.774 1.00 85.88 88 ILE A O 1
ATOM 707 N N . TYR A 1 89 ? 1.045 -3.776 16.558 1.00 87.00 89 TYR A N 1
ATOM 708 C CA . TYR A 1 89 ? 2.108 -4.560 17.188 1.00 87.00 89 TYR A CA 1
ATOM 709 C C . TYR A 1 89 ? 1.577 -5.897 17.723 1.00 87.00 89 TYR A C 1
ATOM 711 O O . TYR A 1 89 ? 0.452 -5.986 18.219 1.00 87.00 89 TYR A O 1
ATOM 719 N N . ALA A 1 90 ? 2.402 -6.942 17.639 1.00 85.56 90 ALA A N 1
ATOM 720 C CA . ALA A 1 90 ? 2.008 -8.309 17.982 1.00 85.56 90 ALA A CA 1
ATOM 721 C C . ALA A 1 90 ? 1.549 -8.460 19.443 1.00 85.56 90 ALA A C 1
ATOM 723 O O . ALA A 1 90 ? 0.575 -9.152 19.722 1.00 85.56 90 ALA A O 1
ATOM 724 N N . ASN A 1 91 ? 2.209 -7.777 20.376 1.00 86.50 91 ASN A N 1
ATOM 725 C CA . ASN A 1 91 ? 1.827 -7.749 21.787 1.00 86.50 91 ASN A CA 1
ATOM 726 C C . ASN A 1 91 ? 0.464 -7.078 22.021 1.00 86.50 91 ASN A C 1
ATOM 728 O O . ASN A 1 91 ? -0.319 -7.555 22.839 1.00 86.50 91 ASN A O 1
ATOM 732 N N . VAL A 1 92 ? 0.136 -6.034 21.259 1.00 86.88 92 VAL A N 1
ATOM 733 C CA . VAL A 1 92 ? -1.187 -5.397 21.302 1.00 86.88 92 VAL A CA 1
ATOM 734 C C . VAL A 1 92 ? -2.262 -6.335 20.737 1.00 86.88 92 VAL A C 1
ATOM 736 O O . VAL A 1 92 ? -3.327 -6.481 21.335 1.00 86.88 92 VAL A O 1
ATOM 739 N N . ALA A 1 93 ? -1.978 -7.035 19.633 1.00 86.31 93 ALA A N 1
ATOM 740 C CA . ALA A 1 93 ? -2.875 -8.067 19.100 1.00 86.31 93 ALA A CA 1
ATOM 741 C C . ALA A 1 93 ? -3.090 -9.215 20.104 1.00 86.31 93 ALA A C 1
ATOM 743 O O . ALA A 1 93 ? -4.209 -9.695 20.277 1.00 86.31 93 ALA A O 1
ATOM 744 N N . HIS A 1 94 ? -2.035 -9.619 20.813 1.00 86.44 94 HIS A N 1
ATOM 745 C CA . HIS A 1 94 ? -2.117 -10.623 21.868 1.00 86.44 94 HIS A CA 1
ATOM 746 C C . HIS A 1 94 ? -2.989 -10.152 23.040 1.00 86.44 94 HIS A C 1
ATOM 748 O O . HIS A 1 94 ? -3.832 -10.909 23.516 1.00 86.44 94 HIS A O 1
ATOM 754 N N . ALA A 1 95 ? -2.851 -8.893 23.467 1.00 87.62 95 ALA A N 1
ATOM 755 C CA . ALA A 1 95 ? -3.701 -8.309 24.503 1.00 87.62 95 ALA A CA 1
ATOM 756 C C . ALA A 1 95 ? -5.190 -8.292 24.101 1.00 87.62 95 ALA A C 1
ATOM 758 O O . ALA A 1 95 ? -6.042 -8.590 24.935 1.00 87.62 95 ALA A O 1
ATOM 759 N N . LEU A 1 96 ? -5.513 -8.024 22.828 1.00 86.12 96 LEU A N 1
ATOM 760 C CA . LEU A 1 96 ? -6.887 -8.105 22.302 1.00 86.12 96 LEU A CA 1
ATOM 761 C C . LEU A 1 96 ? -7.453 -9.532 22.315 1.00 86.12 96 LEU A C 1
ATOM 763 O O . LEU A 1 96 ? -8.642 -9.721 22.568 1.00 86.12 96 LEU A O 1
ATOM 767 N N . ASN A 1 97 ? -6.612 -10.536 22.060 1.00 83.75 97 ASN A N 1
ATOM 768 C CA . ASN A 1 97 ? -7.019 -11.936 22.168 1.00 83.75 97 ASN A CA 1
ATOM 769 C C . ASN A 1 97 ? -7.348 -12.306 23.628 1.00 83.75 97 ASN A C 1
ATOM 771 O O . ASN A 1 97 ? -8.394 -12.888 23.899 1.00 83.75 97 ASN A O 1
ATOM 775 N N . HIS A 1 98 ? -6.517 -11.880 24.588 1.00 83.31 98 HIS A N 1
ATOM 776 C CA . HIS A 1 98 ? -6.790 -12.076 26.022 1.00 83.31 98 HIS A CA 1
ATOM 777 C C . HIS A 1 98 ? -8.040 -11.348 26.513 1.00 83.31 98 HIS A C 1
ATOM 779 O O . HIS A 1 98 ? -8.736 -11.864 27.381 1.00 83.31 98 HIS A O 1
ATOM 785 N N . ALA A 1 99 ? -8.368 -10.196 25.924 1.00 80.31 99 ALA A N 1
ATOM 786 C CA . ALA A 1 99 ? -9.634 -9.502 26.160 1.00 80.31 99 ALA A CA 1
ATOM 787 C C . ALA A 1 99 ? -10.854 -10.229 25.543 1.00 80.31 99 ALA A C 1
ATOM 789 O O . ALA A 1 99 ? -11.960 -9.704 25.583 1.00 80.31 99 ALA A O 1
ATOM 790 N N . GLN A 1 100 ? -10.658 -11.439 24.998 1.00 67.06 100 GLN A N 1
ATOM 791 C CA . GLN A 1 100 ? -11.661 -12.349 24.437 1.00 67.06 100 GLN A CA 1
ATOM 792 C C . GLN A 1 100 ? -12.314 -11.882 23.124 1.00 67.06 100 GLN A C 1
ATOM 794 O O . GLN A 1 100 ? -13.383 -12.367 22.777 1.00 67.06 100 GLN A O 1
ATOM 799 N N . ILE A 1 101 ? -11.685 -10.984 22.347 1.00 59.16 101 ILE A N 1
ATOM 800 C CA . ILE A 1 101 ? -12.310 -10.370 21.141 1.00 59.16 101 ILE A CA 1
ATOM 801 C C . ILE A 1 101 ? -11.544 -10.676 19.842 1.00 59.16 101 ILE A C 1
ATOM 803 O O . ILE A 1 101 ? -11.723 -10.023 18.818 1.00 59.16 101 ILE A O 1
ATOM 807 N N . 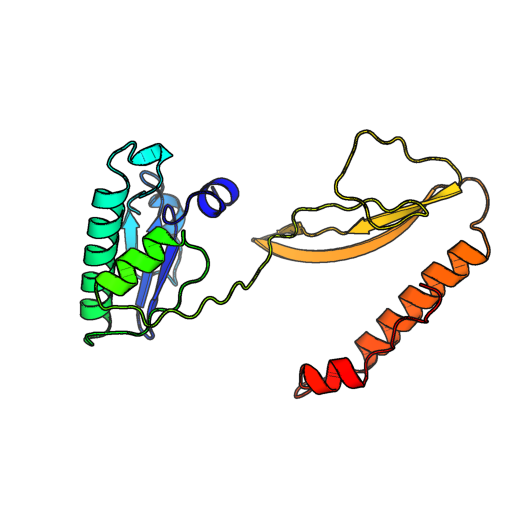CYS A 1 102 ? -10.671 -11.686 19.834 1.00 49.00 102 CYS A N 1
ATOM 808 C CA . CYS A 1 102 ? -9.864 -11.965 18.645 1.00 49.00 102 CYS A CA 1
ATOM 809 C C . CYS A 1 102 ? -9.523 -13.447 18.459 1.00 49.00 102 CYS A C 1
ATOM 811 O O . CYS A 1 102 ? -8.528 -13.923 18.990 1.00 49.00 102 CYS A O 1
ATOM 813 N N . ASN A 1 103 ? -10.232 -14.133 17.557 1.00 45.47 103 ASN A N 1
ATOM 814 C CA . ASN A 1 103 ? -9.578 -15.170 16.755 1.00 45.47 103 ASN A CA 1
ATOM 815 C C . ASN A 1 103 ? -8.772 -14.450 15.669 1.00 45.47 103 ASN A C 1
ATOM 817 O O . ASN A 1 103 ? -9.314 -14.013 14.656 1.00 45.47 103 ASN A O 1
ATOM 821 N N . TRP A 1 104 ? -7.490 -14.234 15.947 1.00 46.09 104 TRP A N 1
ATOM 822 C CA . TRP A 1 104 ? -6.571 -13.510 15.075 1.00 46.09 104 TRP A CA 1
ATOM 823 C C . TRP A 1 104 ? -6.273 -14.299 13.794 1.00 46.09 104 TRP A C 1
ATOM 825 O O . TRP A 1 104 ? -5.950 -15.484 13.845 1.00 46.09 104 TRP A O 1
ATOM 835 N N . ALA A 1 105 ? -6.313 -13.614 12.653 1.00 40.25 105 ALA A N 1
ATOM 836 C CA . ALA A 1 105 ? -5.690 -14.054 11.412 1.00 40.25 105 ALA A CA 1
ATOM 837 C C . ALA A 1 105 ? -4.834 -12.893 10.890 1.00 40.25 105 ALA A C 1
ATOM 839 O O . ALA A 1 105 ? -5.376 -11.872 10.464 1.00 40.25 105 ALA A O 1
ATOM 840 N N . GLU A 1 106 ? -3.501 -13.015 10.954 1.00 37.50 106 GLU A N 1
ATOM 841 C CA . GLU A 1 106 ? -2.607 -12.049 10.305 1.00 37.50 106 GLU A CA 1
ATOM 842 C C . GLU A 1 106 ? -2.911 -12.052 8.814 1.00 37.50 106 GLU A C 1
ATOM 844 O O . GLU A 1 106 ? -2.664 -13.032 8.109 1.00 37.50 106 GLU A O 1
ATOM 849 N N . ARG A 1 107 ? -3.391 -10.927 8.306 1.00 31.73 107 ARG A N 1
ATOM 850 C CA . ARG A 1 107 ? -3.236 -10.622 6.896 1.00 31.73 107 ARG A CA 1
ATOM 851 C C . ARG A 1 107 ? -2.217 -9.502 6.829 1.00 31.73 107 ARG A C 1
ATOM 853 O O . ARG A 1 107 ? -2.566 -8.330 6.891 1.00 31.73 107 ARG A O 1
ATOM 860 N N . ARG A 1 108 ? -0.935 -9.870 6.714 1.00 30.52 108 ARG A N 1
ATOM 861 C CA . ARG A 1 108 ? 0.100 -8.952 6.216 1.00 30.52 108 ARG A CA 1
ATOM 862 C C . ARG A 1 108 ? -0.203 -8.647 4.751 1.00 30.52 108 ARG A C 1
ATOM 864 O O . ARG A 1 108 ? 0.436 -9.180 3.852 1.00 30.52 108 ARG A O 1
ATOM 871 N N . LEU A 1 109 ? -1.221 -7.833 4.512 1.00 31.28 109 LEU A N 1
ATOM 872 C CA . LEU A 1 109 ? -1.344 -7.093 3.270 1.00 31.28 109 LEU A CA 1
ATOM 873 C C . LEU A 1 109 ? -0.439 -5.870 3.412 1.00 31.28 109 LEU A C 1
ATOM 875 O O . LEU A 1 109 ? -0.469 -5.181 4.428 1.00 31.28 109 LEU A O 1
ATOM 879 N N . CYS A 1 110 ? 0.407 -5.668 2.408 1.00 23.41 110 CYS A N 1
ATOM 880 C CA . CYS A 1 110 ? 1.371 -4.576 2.291 1.00 23.41 110 CYS A CA 1
ATOM 881 C C . CYS A 1 110 ? 2.629 -4.732 3.169 1.00 23.41 110 CYS A C 1
ATOM 883 O O . CYS A 1 110 ? 2.785 -4.136 4.242 1.00 23.41 110 CYS A O 1
ATOM 885 N N . ARG A 1 111 ? 3.606 -5.483 2.631 1.00 23.23 111 ARG A N 1
ATOM 886 C CA . ARG A 1 111 ? 5.008 -5.065 2.766 1.00 23.23 111 ARG A CA 1
ATOM 887 C C . ARG A 1 111 ? 5.088 -3.666 2.159 1.00 23.23 111 ARG A C 1
ATOM 889 O O . ARG A 1 111 ? 4.788 -3.491 0.990 1.00 23.23 111 ARG A O 1
ATOM 896 N N . ASP A 1 112 ? 5.436 -2.702 2.995 1.00 27.61 112 ASP A N 1
ATOM 897 C CA . ASP A 1 112 ? 5.762 -1.338 2.597 1.00 27.61 112 ASP A CA 1
ATOM 898 C C . ASP A 1 112 ? 7.063 -1.416 1.783 1.00 27.61 112 ASP A C 1
ATOM 900 O O . ASP A 1 112 ? 8.148 -1.586 2.348 1.00 27.61 112 ASP A O 1
ATOM 904 N N . SER A 1 113 ? 6.963 -1.446 0.455 1.00 29.97 113 SER A N 1
ATOM 905 C CA . SER A 1 113 ? 8.113 -1.388 -0.444 1.00 29.97 113 SER A CA 1
ATOM 906 C C . SER A 1 113 ? 8.543 0.062 -0.628 1.00 29.97 113 SER A C 1
ATOM 908 O O . SER A 1 113 ? 8.638 0.551 -1.732 1.00 29.97 113 SER A O 1
ATOM 910 N N . THR A 1 114 ? 8.898 0.787 0.434 1.00 26.66 114 THR A N 1
ATOM 911 C CA . THR A 1 114 ? 9.685 2.019 0.248 1.00 26.66 114 THR A CA 1
ATOM 912 C C . THR A 1 114 ? 11.130 1.641 -0.072 1.00 26.66 114 THR A C 1
ATOM 914 O O . THR A 1 114 ? 12.016 1.782 0.770 1.00 26.66 114 THR A O 1
ATOM 917 N N . HIS A 1 115 ? 11.371 1.082 -1.255 1.00 34.66 115 HIS A N 1
ATOM 918 C CA . HIS A 1 115 ? 12.712 0.853 -1.772 1.00 34.66 115 HIS A CA 1
ATOM 919 C C . HIS A 1 115 ? 12.728 1.264 -3.237 1.00 34.66 115 HIS A C 1
ATOM 921 O O . HIS A 1 115 ? 12.588 0.427 -4.117 1.00 34.66 115 HIS A O 1
ATOM 927 N N . GLN A 1 116 ? 12.984 2.551 -3.481 1.00 34.66 116 GLN A N 1
ATOM 928 C CA . GLN A 1 116 ? 13.488 2.999 -4.775 1.00 34.66 116 GLN A CA 1
ATOM 929 C C . GLN A 1 116 ? 14.774 2.211 -5.067 1.00 34.66 116 GLN A C 1
ATOM 931 O O . GLN A 1 116 ? 15.778 2.340 -4.356 1.00 34.66 116 GLN A O 1
ATOM 936 N N . ARG A 1 117 ? 14.703 1.315 -6.053 1.00 43.25 117 ARG A N 1
ATOM 937 C CA . ARG A 1 117 ? 15.775 0.391 -6.436 1.00 43.25 117 ARG A CA 1
ATOM 938 C C . ARG A 1 117 ? 16.435 0.892 -7.708 1.00 43.25 117 ARG A C 1
ATOM 940 O O . ARG A 1 117 ? 15.749 1.145 -8.689 1.00 43.25 117 ARG A O 1
ATOM 947 N N . TRP A 1 118 ? 17.759 0.989 -7.675 1.00 38.69 118 TRP A N 1
ATOM 948 C CA . TRP A 1 118 ? 18.590 1.234 -8.848 1.00 38.69 118 TRP A CA 1
ATOM 949 C C . TRP A 1 118 ? 19.291 -0.079 -9.176 1.00 38.69 118 TRP A C 1
ATOM 951 O O . TRP A 1 118 ? 20.067 -0.577 -8.361 1.00 38.69 118 TRP A O 1
ATOM 961 N N . ALA A 1 119 ? 18.996 -0.662 -10.335 1.00 39.38 119 ALA A N 1
ATOM 962 C CA . ALA A 1 119 ? 19.724 -1.822 -10.835 1.00 39.38 119 ALA A CA 1
ATOM 963 C C . ALA A 1 119 ? 20.732 -1.359 -11.888 1.00 39.38 119 ALA A C 1
ATOM 965 O O . ALA A 1 119 ? 20.338 -0.752 -12.883 1.00 39.38 119 ALA A O 1
ATOM 966 N N . THR A 1 120 ? 22.008 -1.655 -11.660 1.00 49.69 120 THR A N 1
ATOM 967 C CA . THR A 1 120 ? 23.030 -1.753 -12.705 1.00 49.69 120 THR A CA 1
ATOM 968 C C . THR A 1 120 ? 23.480 -3.207 -12.755 1.00 49.69 120 THR A C 1
ATOM 970 O O . THR A 1 120 ? 23.727 -3.772 -11.696 1.00 49.69 120 THR A O 1
ATOM 973 N N . ASP A 1 121 ? 23.511 -3.791 -13.958 1.00 39.72 121 ASP A N 1
ATOM 974 C CA . ASP A 1 121 ? 24.167 -5.009 -14.495 1.00 39.72 121 ASP A CA 1
ATOM 975 C C . ASP A 1 121 ? 24.458 -6.225 -13.566 1.00 39.72 121 ASP A C 1
ATOM 977 O O . ASP A 1 121 ? 25.247 -7.108 -13.899 1.00 39.72 121 ASP A O 1
ATOM 981 N N . LYS A 1 122 ? 23.860 -6.286 -12.374 1.00 41.78 122 LYS A N 1
ATOM 982 C CA . LYS A 1 122 ? 24.091 -7.219 -11.259 1.00 41.78 122 LYS A CA 1
ATOM 983 C C . LYS A 1 122 ? 22.793 -7.362 -10.437 1.00 41.78 122 LYS A C 1
ATOM 985 O O . LYS A 1 122 ? 21.873 -6.565 -10.634 1.00 41.78 122 LYS A O 1
ATOM 990 N N . PRO A 1 123 ? 22.677 -8.368 -9.535 1.00 47.28 123 PRO A N 1
ATOM 991 C CA . PRO A 1 123 ? 21.424 -8.674 -8.838 1.00 47.28 123 PRO A CA 1
ATOM 992 C C . PRO A 1 123 ? 20.843 -7.436 -8.156 1.00 47.28 123 PRO A C 1
ATOM 994 O O . PRO A 1 123 ? 21.603 -6.612 -7.662 1.00 47.28 123 PRO A O 1
ATOM 997 N N . LEU A 1 124 ? 19.516 -7.320 -8.089 1.00 49.84 124 LEU A N 1
ATOM 998 C CA . LEU A 1 124 ? 18.803 -6.212 -7.439 1.00 49.84 124 LEU A CA 1
ATOM 999 C C . LEU A 1 124 ? 19.273 -6.018 -5.975 1.00 49.84 124 LEU A C 1
ATOM 1001 O O . LEU A 1 124 ? 18.775 -6.687 -5.068 1.00 49.84 124 LEU A O 1
ATOM 1005 N N . VAL A 1 125 ? 20.234 -5.115 -5.731 1.00 43.72 125 VAL A N 1
ATOM 1006 C CA . VAL A 1 125 ? 20.760 -4.770 -4.391 1.00 43.72 125 VAL A CA 1
ATOM 1007 C C . VAL A 1 125 ? 19.985 -3.561 -3.814 1.00 43.72 125 VAL A C 1
ATOM 1009 O O . VAL A 1 125 ? 19.548 -2.709 -4.589 1.00 43.72 125 VAL A O 1
ATOM 1012 N N . PRO A 1 126 ? 19.751 -3.443 -2.485 1.00 45.03 126 PRO A N 1
ATOM 1013 C CA . PRO A 1 126 ? 18.783 -2.479 -1.942 1.00 45.03 126 PRO A CA 1
ATOM 1014 C C . PRO A 1 126 ? 19.260 -1.013 -1.888 1.00 45.03 126 PRO A C 1
ATOM 1016 O O . PRO A 1 126 ? 20.314 -0.725 -1.326 1.00 45.03 126 PRO A O 1
ATOM 1019 N N . GLY A 1 127 ? 18.383 -0.091 -2.311 1.00 54.00 127 GLY A N 1
ATOM 1020 C CA . GLY A 1 127 ? 18.354 1.323 -1.900 1.00 54.00 127 GLY A CA 1
ATOM 1021 C C . GLY A 1 1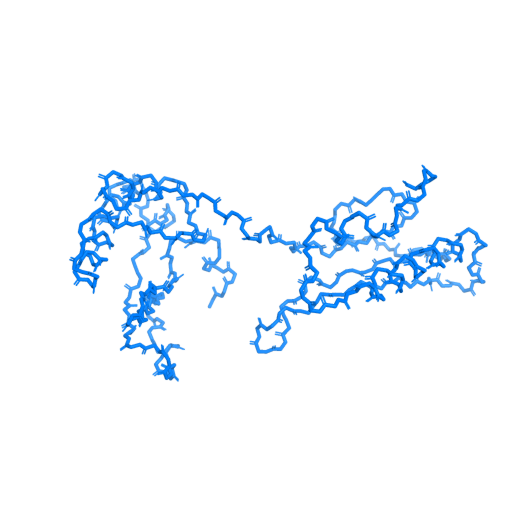27 ? 18.966 2.342 -2.872 1.00 54.00 127 GLY A C 1
ATOM 1022 O O . GLY A 1 127 ? 19.911 2.055 -3.601 1.00 54.00 127 GLY A O 1
ATOM 1023 N N . VAL A 1 128 ? 18.442 3.576 -2.848 1.00 61.66 128 VAL A N 1
ATOM 1024 C CA . VAL A 1 128 ? 19.100 4.739 -3.469 1.00 61.66 128 VAL A CA 1
ATOM 1025 C C . VAL A 1 128 ? 20.375 5.037 -2.695 1.00 61.66 128 VAL A C 1
ATOM 1027 O O . VAL A 1 128 ? 20.346 5.186 -1.473 1.00 61.66 128 VAL A O 1
ATOM 1030 N N . SER A 1 129 ? 21.492 5.134 -3.403 1.00 68.88 129 SER A N 1
ATOM 1031 C CA . SER A 1 129 ? 22.796 5.440 -2.821 1.00 68.88 129 SER A CA 1
ATOM 1032 C C . SER A 1 129 ? 23.388 6.692 -3.461 1.00 68.88 129 SER A C 1
ATOM 1034 O O . SER A 1 129 ? 22.856 7.222 -4.434 1.00 68.88 129 SER A O 1
ATOM 1036 N N . SER A 1 130 ? 24.524 7.155 -2.942 1.00 77.25 130 SER A N 1
ATOM 1037 C CA . SER A 1 130 ? 25.342 8.199 -3.571 1.00 77.25 130 SER A CA 1
ATOM 1038 C C . SER A 1 130 ? 26.087 7.715 -4.826 1.00 77.25 130 SER A C 1
ATOM 1040 O O . SER A 1 130 ? 27.036 8.365 -5.266 1.00 77.25 130 SER A O 1
ATOM 1042 N N . TYR A 1 131 ? 25.705 6.563 -5.385 1.00 78.75 131 TYR A N 1
ATOM 1043 C CA . TYR A 1 131 ? 26.307 6.010 -6.587 1.00 78.75 131 TYR A CA 1
ATOM 1044 C C . TYR A 1 131 ? 26.128 6.957 -7.774 1.00 78.75 131 TYR A C 1
ATOM 1046 O O . TYR A 1 131 ? 25.021 7.374 -8.113 1.00 78.75 131 TYR A O 1
ATOM 1054 N N . VAL A 1 132 ? 27.243 7.272 -8.428 1.00 83.19 132 VAL A N 1
ATOM 1055 C CA . VAL A 1 132 ? 27.247 8.062 -9.656 1.00 83.19 132 VAL A CA 1
ATOM 1056 C C . VAL A 1 132 ? 26.953 7.123 -10.820 1.00 83.19 132 VAL A C 1
ATOM 1058 O O . VAL A 1 132 ? 27.728 6.200 -11.077 1.00 83.19 132 VAL A O 1
ATOM 1061 N N . ILE A 1 133 ? 25.844 7.368 -11.522 1.00 84.62 133 ILE A N 1
ATOM 1062 C CA . ILE A 1 133 ? 25.452 6.618 -12.722 1.00 84.62 133 ILE A CA 1
ATOM 1063 C C . ILE A 1 133 ? 26.593 6.674 -13.742 1.00 84.62 133 ILE A C 1
ATOM 1065 O O . ILE A 1 133 ? 27.081 7.752 -14.085 1.00 84.62 133 ILE A O 1
ATOM 1069 N N . GLN A 1 134 ? 27.024 5.503 -14.206 1.00 86.69 134 GLN A N 1
ATOM 1070 C CA . GLN A 1 134 ? 28.102 5.383 -15.180 1.00 86.69 134 GLN A CA 1
ATOM 1071 C C . GLN A 1 134 ? 27.579 5.555 -16.607 1.00 86.69 134 GLN A C 1
ATOM 1073 O O . GLN A 1 134 ? 26.396 5.357 -16.891 1.00 86.69 134 GLN A O 1
ATOM 1078 N N . ARG A 1 135 ? 28.485 5.942 -17.506 1.00 89.31 135 ARG A N 1
ATOM 1079 C CA . ARG A 1 135 ? 28.203 6.018 -18.942 1.00 89.31 135 ARG A CA 1
ATOM 1080 C C . ARG A 1 135 ? 27.903 4.631 -19.501 1.00 89.31 135 ARG A C 1
ATOM 1082 O O . ARG A 1 135 ? 28.579 3.675 -19.149 1.00 89.31 135 ARG A O 1
ATOM 1089 N N . ASN A 1 136 ? 26.964 4.588 -20.434 1.00 88.25 136 ASN A N 1
ATOM 1090 C CA . ASN A 1 136 ? 26.465 3.419 -21.155 1.00 88.25 136 ASN A CA 1
ATOM 1091 C C . ASN A 1 136 ? 25.814 2.334 -20.277 1.00 88.25 136 ASN A C 1
ATOM 1093 O O . ASN A 1 136 ? 25.732 1.179 -20.686 1.00 88.25 136 ASN A O 1
ATOM 1097 N N . ASN A 1 137 ? 25.3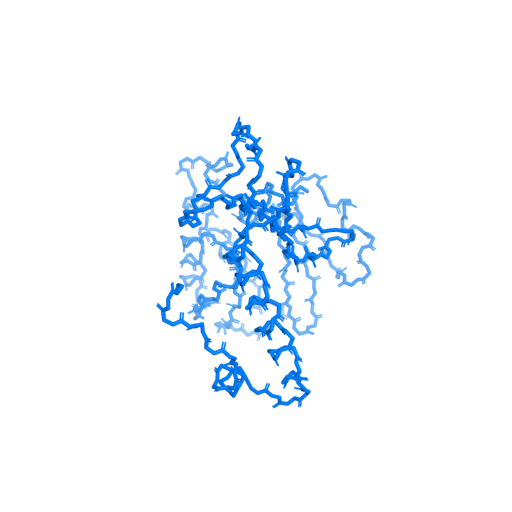10 2.702 -19.095 1.00 86.44 137 ASN A N 1
ATOM 1098 C CA . ASN A 1 137 ? 24.623 1.774 -18.195 1.00 86.44 137 ASN A CA 1
ATOM 1099 C C . ASN A 1 137 ? 23.103 1.802 -18.377 1.00 86.44 137 ASN A C 1
ATOM 1101 O O . ASN A 1 137 ? 22.506 2.851 -18.647 1.00 86.44 137 ASN A O 1
ATOM 1105 N N . LEU A 1 138 ? 22.462 0.660 -18.118 1.00 84.69 138 LEU A N 1
ATOM 1106 C CA . LEU A 1 138 ? 21.030 0.619 -17.847 1.00 84.69 138 LEU A CA 1
ATOM 1107 C C . LEU A 1 138 ? 20.739 1.131 -16.433 1.00 84.69 138 LEU A C 1
ATOM 1109 O O . LEU A 1 138 ? 21.506 0.936 -15.493 1.00 84.69 138 LEU A O 1
ATOM 1113 N N . VAL A 1 139 ? 19.609 1.816 -16.308 1.00 86.06 139 VAL A N 1
ATOM 1114 C CA . VAL A 1 139 ? 19.151 2.482 -15.096 1.00 86.06 139 VAL A CA 1
ATOM 1115 C C . VAL A 1 139 ? 17.685 2.130 -14.900 1.00 86.06 139 VAL A C 1
ATOM 1117 O O . VAL A 1 139 ? 16.809 2.721 -15.532 1.00 86.06 139 VAL A O 1
ATOM 1120 N N . ALA A 1 140 ? 17.413 1.150 -14.044 1.00 84.56 140 ALA A N 1
ATOM 1121 C CA . ALA A 1 140 ? 16.051 0.808 -13.651 1.00 84.56 140 ALA A CA 1
ATOM 1122 C C . ALA A 1 140 ? 15.577 1.705 -12.501 1.00 84.56 140 ALA A C 1
ATOM 1124 O O . ALA A 1 140 ? 16.330 1.963 -11.563 1.00 84.56 140 ALA A O 1
ATOM 1125 N N . LEU A 1 141 ? 14.328 2.153 -12.583 1.00 82.19 141 LEU A N 1
ATOM 1126 C CA . LEU A 1 141 ? 13.627 2.910 -11.557 1.00 82.19 141 LEU A CA 1
ATOM 1127 C C . LEU A 1 141 ? 12.283 2.249 -11.290 1.00 82.19 141 LEU A C 1
ATOM 1129 O O . LEU A 1 141 ? 11.562 1.919 -12.230 1.00 82.19 141 LEU A O 1
ATOM 1133 N N . ASP A 1 142 ? 11.947 2.133 -10.012 1.00 83.62 142 ASP A N 1
ATOM 1134 C CA . ASP A 1 142 ? 10.641 1.707 -9.523 1.00 83.62 142 ASP A CA 1
ATOM 1135 C C . ASP A 1 142 ? 10.070 2.804 -8.625 1.00 83.62 142 ASP A C 1
ATOM 1137 O O . ASP A 1 142 ? 10.792 3.328 -7.766 1.00 83.62 142 ASP A O 1
ATOM 1141 N N . THR A 1 143 ? 8.835 3.244 -8.875 1.00 81.00 143 THR A N 1
ATOM 1142 C CA . THR A 1 143 ? 8.321 4.437 -8.192 1.00 81.00 143 THR A CA 1
ATOM 1143 C C . THR A 1 143 ? 7.898 4.170 -6.764 1.00 81.00 143 THR A C 1
ATOM 1145 O O . THR A 1 143 ? 8.156 5.030 -5.918 1.00 81.00 143 THR A O 1
ATOM 1148 N N . ASP A 1 144 ? 7.226 3.041 -6.508 1.00 81.94 144 ASP A N 1
ATOM 1149 C CA . ASP A 1 144 ? 6.651 2.690 -5.206 1.00 81.94 144 ASP A CA 1
ATOM 1150 C C . ASP A 1 144 ? 5.949 3.894 -4.505 1.00 81.94 144 ASP A C 1
ATOM 1152 O O . ASP A 1 144 ? 6.029 4.067 -3.282 1.00 81.94 144 ASP A O 1
ATOM 1156 N N . VAL A 1 145 ? 5.320 4.813 -5.262 1.00 82.62 145 VAL A N 1
ATOM 1157 C CA . VAL A 1 145 ? 5.017 6.164 -4.757 1.00 82.62 145 VAL A CA 1
ATOM 1158 C C . VAL A 1 145 ? 3.581 6.288 -4.264 1.00 82.62 145 VAL A C 1
ATOM 1160 O O . VAL A 1 145 ? 2.621 5.942 -4.950 1.00 82.62 145 VAL A O 1
ATOM 1163 N N . VAL A 1 146 ? 3.415 6.892 -3.086 1.00 85.25 146 VAL A N 1
ATOM 1164 C CA . VAL A 1 146 ? 2.125 7.454 -2.669 1.00 85.25 146 VAL A CA 1
ATOM 1165 C C . VAL A 1 146 ? 1.938 8.784 -3.399 1.00 85.25 146 VAL A C 1
ATOM 1167 O O . VAL A 1 146 ? 2.558 9.791 -3.054 1.00 85.25 146 VAL A O 1
ATOM 1170 N N . GLY A 1 147 ? 1.124 8.758 -4.448 1.00 85.38 147 GLY A N 1
ATOM 1171 C CA . GLY A 1 147 ? 0.867 9.870 -5.350 1.00 85.38 147 GLY A CA 1
ATOM 1172 C C . GLY A 1 147 ? -0.239 10.819 -4.882 1.00 85.38 147 GLY A C 1
ATOM 1173 O O . GLY A 1 147 ? -0.590 10.921 -3.701 1.00 85.38 147 GLY A O 1
ATOM 1174 N N . CYS A 1 148 ? -0.789 11.562 -5.843 1.00 89.25 148 CYS A N 1
ATOM 1175 C CA . CYS A 1 148 ? -1.822 12.563 -5.599 1.00 89.25 148 CYS A CA 1
ATOM 1176 C C . CYS A 1 148 ? -3.052 11.953 -4.917 1.00 89.25 148 CYS A C 1
ATOM 1178 O O . CYS A 1 148 ? -3.466 10.834 -5.209 1.00 89.25 148 CYS A O 1
ATOM 1180 N N . HIS A 1 149 ? -3.636 12.714 -3.990 1.00 88.44 149 HIS A N 1
ATOM 1181 C CA . HIS A 1 149 ? -4.785 12.292 -3.181 1.00 88.44 149 HIS A CA 1
ATOM 1182 C C . HIS A 1 149 ? -4.555 11.017 -2.344 1.00 88.44 149 HIS A C 1
ATOM 1184 O O . HIS A 1 149 ? -5.511 10.462 -1.813 1.00 88.44 149 HIS A O 1
ATOM 1190 N N . GLY A 1 150 ? -3.302 10.576 -2.175 1.00 84.25 150 GLY A N 1
ATOM 1191 C CA . GLY A 1 150 ? -2.960 9.386 -1.395 1.00 84.25 150 GLY A CA 1
ATOM 1192 C C . GLY A 1 150 ? -3.119 8.062 -2.147 1.00 84.25 150 GLY A C 1
ATOM 1193 O O . GLY A 1 150 ? -2.975 7.014 -1.523 1.00 84.25 150 GLY A O 1
ATOM 1194 N N . TYR A 1 151 ? -3.396 8.088 -3.456 1.00 87.81 151 TYR A N 1
ATOM 1195 C CA . TYR A 1 151 ? -3.411 6.879 -4.280 1.00 87.81 151 TYR A CA 1
ATOM 1196 C C . TYR A 1 151 ? -1.995 6.394 -4.558 1.00 87.81 151 TYR A C 1
ATOM 1198 O O . TYR A 1 151 ? -1.095 7.192 -4.807 1.00 87.81 151 TYR A O 1
ATOM 1206 N N . TYR A 1 152 ? -1.806 5.079 -4.537 1.00 87.50 152 TYR A N 1
ATOM 1207 C CA . TYR A 1 152 ? -0.537 4.479 -4.917 1.00 87.50 152 TYR A CA 1
ATOM 1208 C C . TYR A 1 152 ? -0.378 4.511 -6.440 1.00 87.50 152 TYR A C 1
ATOM 1210 O O . TYR A 1 152 ? -1.283 4.091 -7.162 1.00 87.50 152 TYR A O 1
ATOM 1218 N N . SER A 1 153 ? 0.762 5.006 -6.912 1.00 86.88 153 SER A N 1
ATOM 1219 C CA . SER A 1 153 ? 1.160 4.957 -8.316 1.00 86.88 153 SER A CA 1
ATOM 1220 C C . SER A 1 153 ? 2.424 4.118 -8.412 1.00 86.88 153 SER A C 1
ATOM 1222 O O . SER A 1 153 ? 3.497 4.543 -7.985 1.00 86.88 153 SER A O 1
ATOM 1224 N N . ASP A 1 154 ? 2.287 2.921 -8.965 1.00 87.38 154 ASP A N 1
ATOM 1225 C CA . ASP A 1 154 ? 3.360 1.936 -8.998 1.00 87.38 154 ASP A CA 1
ATOM 1226 C C . ASP A 1 154 ? 3.697 1.571 -10.435 1.00 87.38 154 ASP A C 1
ATOM 1228 O O . ASP A 1 154 ? 2.905 0.945 -11.143 1.00 87.38 154 ASP A O 1
ATOM 1232 N N . PHE A 1 155 ? 4.838 2.055 -10.905 1.00 87.94 155 PHE A N 1
ATOM 1233 C CA . PHE A 1 155 ? 5.338 1.726 -12.220 1.00 87.94 155 PHE A CA 1
ATOM 1234 C C . PHE A 1 155 ? 6.855 1.750 -12.232 1.00 87.94 155 PHE A C 1
ATOM 1236 O O . PHE A 1 155 ? 7.502 2.620 -11.649 1.00 87.94 155 PHE A O 1
ATOM 1243 N N . SER A 1 156 ? 7.408 0.847 -13.029 1.00 87.75 156 SER A N 1
ATOM 1244 C CA . SER A 1 156 ? 8.844 0.763 -13.231 1.00 87.75 156 SER A CA 1
ATOM 1245 C C . SER A 1 156 ? 9.215 1.174 -14.656 1.00 87.75 156 SER A C 1
ATOM 1247 O O . SER A 1 156 ? 8.451 0.980 -15.613 1.00 87.75 156 SER A O 1
ATOM 1249 N N . ARG A 1 157 ? 10.385 1.786 -14.823 1.00 88.62 157 ARG A N 1
ATOM 1250 C CA . ARG A 1 157 ? 10.967 2.142 -16.124 1.00 88.62 157 ARG A CA 1
ATOM 1251 C C . ARG A 1 157 ? 12.463 1.885 -16.110 1.00 88.62 157 ARG A C 1
ATOM 1253 O O . ARG A 1 157 ? 13.122 2.152 -15.113 1.00 88.62 157 ARG A O 1
ATOM 1260 N N . THR A 1 158 ? 12.989 1.444 -17.247 1.00 88.56 158 THR A N 1
ATOM 1261 C CA . THR A 1 158 ? 14.430 1.304 -17.462 1.00 88.56 158 THR A CA 1
ATOM 1262 C C . THR A 1 158 ? 14.879 2.307 -18.509 1.00 88.56 158 THR A C 1
ATOM 1264 O O . THR A 1 158 ? 14.319 2.375 -19.602 1.00 88.56 158 THR A O 1
ATOM 1267 N N . PHE A 1 159 ? 15.886 3.093 -18.157 1.00 88.31 159 PHE A N 1
ATOM 1268 C CA . PHE A 1 159 ? 16.531 4.070 -19.017 1.00 88.31 159 PHE A CA 1
ATOM 1269 C C . PHE A 1 159 ? 17.931 3.589 -19.369 1.00 88.31 159 PHE A C 1
ATOM 1271 O O . PHE A 1 159 ? 18.519 2.783 -18.655 1.00 88.31 159 PHE A O 1
ATOM 1278 N N . TYR A 1 160 ? 18.482 4.113 -20.454 1.00 90.50 160 TYR A N 1
ATOM 1279 C CA . TYR A 1 160 ? 19.860 3.866 -20.837 1.00 90.50 160 TYR A CA 1
ATOM 1280 C C . TYR A 1 160 ? 20.631 5.189 -20.797 1.00 90.50 160 TYR A C 1
ATOM 1282 O O . TYR A 1 160 ? 20.261 6.161 -21.461 1.00 90.50 160 TYR A O 1
ATOM 1290 N N . ALA A 1 161 ? 21.671 5.245 -19.970 1.00 87.88 161 ALA A N 1
ATOM 1291 C CA . ALA A 1 161 ? 22.485 6.432 -19.764 1.00 87.88 161 ALA A CA 1
ATOM 1292 C C . ALA A 1 161 ? 23.621 6.443 -20.790 1.00 87.88 161 ALA A C 1
ATOM 1294 O O . ALA A 1 161 ? 24.654 5.859 -20.520 1.00 87.88 161 ALA A O 1
ATOM 1295 N N . GLY A 1 162 ? 23.430 7.069 -21.957 1.00 89.00 162 GLY A N 1
ATOM 1296 C CA . GLY A 1 162 ? 24.409 7.081 -23.061 1.00 89.00 162 GLY A CA 1
ATOM 1297 C C . GLY A 1 162 ? 25.800 7.675 -22.743 1.00 89.00 162 GLY A C 1
ATOM 1298 O O . GLY A 1 162 ? 26.161 7.883 -21.580 1.00 89.00 162 GLY A O 1
ATOM 1299 N N . PRO A 1 163 ? 26.621 7.986 -23.764 1.00 94.12 163 PRO A N 1
ATOM 1300 C CA . PRO A 1 163 ? 26.215 8.460 -25.093 1.00 94.12 163 PRO A CA 1
ATOM 1301 C C . PRO A 1 163 ? 26.164 7.411 -26.216 1.00 94.12 163 PRO A C 1
ATOM 1303 O O . PRO A 1 163 ? 25.579 7.703 -27.257 1.00 94.12 163 PRO A O 1
ATOM 1306 N N . ASP A 1 164 ? 26.765 6.234 -26.044 1.00 95.31 164 ASP A N 1
ATOM 1307 C CA . ASP A 1 164 ? 26.854 5.228 -27.115 1.00 95.31 164 ASP A CA 1
ATOM 1308 C C . ASP A 1 164 ? 25.543 4.444 -27.241 1.00 95.31 164 ASP A C 1
ATOM 1310 O O . ASP A 1 164 ? 24.798 4.394 -26.274 1.00 95.31 164 ASP A O 1
ATOM 1314 N N . PRO A 1 165 ? 25.208 3.801 -28.371 1.00 93.88 165 PRO A N 1
ATOM 1315 C CA . PRO A 1 165 ? 24.000 2.977 -28.458 1.00 93.88 165 PRO A CA 1
ATOM 1316 C C . PRO A 1 165 ? 23.993 1.819 -27.438 1.00 93.88 165 PRO A C 1
ATOM 1318 O O . PRO A 1 165 ? 25.057 1.265 -27.159 1.00 93.88 165 PRO A O 1
ATOM 1321 N N . PRO A 1 166 ? 22.817 1.398 -26.925 1.00 90.75 166 PRO A N 1
ATOM 1322 C CA . PRO A 1 166 ? 22.732 0.247 -26.032 1.00 90.75 166 PRO A CA 1
ATOM 1323 C C . PRO A 1 166 ? 23.244 -1.024 -26.714 1.00 90.75 166 PRO A C 1
ATOM 1325 O O . PRO A 1 166 ? 23.042 -1.222 -27.920 1.00 90.75 166 PRO A O 1
ATOM 1328 N N . THR A 1 167 ? 23.872 -1.892 -25.922 1.00 90.06 167 THR A N 1
ATOM 1329 C CA . THR A 1 167 ? 24.330 -3.213 -26.364 1.00 90.06 167 THR A CA 1
ATOM 1330 C C . THR A 1 167 ? 23.150 -4.079 -26.799 1.00 90.06 167 THR A C 1
ATOM 1332 O O . THR A 1 167 ? 22.006 -3.854 -26.392 1.00 90.06 167 THR A O 1
ATOM 1335 N N . ASP A 1 168 ? 23.414 -5.085 -27.632 1.00 93.44 168 ASP A N 1
ATOM 1336 C CA . ASP A 1 168 ? 22.360 -6.002 -28.078 1.00 93.44 168 ASP A CA 1
ATOM 1337 C C . ASP A 1 168 ? 21.786 -6.818 -26.915 1.00 93.44 168 ASP A C 1
ATOM 1339 O O . ASP A 1 168 ? 20.573 -6.986 -26.846 1.00 93.44 168 ASP A O 1
ATOM 1343 N N . GLU A 1 169 ? 22.615 -7.176 -25.931 1.00 87.81 169 GLU A N 1
ATOM 1344 C CA . GLU A 1 169 ? 22.175 -7.775 -24.664 1.00 87.81 169 GLU A CA 1
ATOM 1345 C C . GLU A 1 169 ? 21.207 -6.857 -23.897 1.00 87.81 169 GLU A C 1
ATOM 1347 O O . GLU A 1 169 ? 20.141 -7.291 -23.462 1.00 87.81 169 GLU A O 1
ATOM 1352 N N . GLY A 1 170 ? 21.518 -5.560 -23.779 1.00 86.31 170 GLY A N 1
ATOM 1353 C CA . GLY A 1 170 ? 20.638 -4.599 -23.110 1.00 86.31 170 GLY A CA 1
ATOM 1354 C C . GLY A 1 170 ? 19.298 -4.420 -23.834 1.00 86.31 170 GLY A C 1
ATOM 1355 O O . GLY A 1 170 ? 18.249 -4.317 -23.194 1.00 86.31 170 GLY A O 1
ATOM 1356 N N . LYS A 1 171 ? 19.310 -4.430 -25.173 1.00 92.00 171 LYS A N 1
ATOM 1357 C CA . LYS A 1 171 ? 18.081 -4.407 -25.984 1.00 92.00 171 LYS A CA 1
ATOM 1358 C C . LYS A 1 171 ? 17.271 -5.688 -25.815 1.00 92.00 171 LYS A C 1
ATOM 1360 O O . LYS A 1 171 ? 16.053 -5.599 -25.686 1.00 92.00 171 LYS A O 1
ATOM 1365 N N . GLU A 1 172 ? 17.921 -6.849 -25.815 1.00 91.56 172 GLU A N 1
ATOM 1366 C CA . GLU A 1 172 ? 17.275 -8.150 -25.628 1.00 91.56 172 GLU A CA 1
ATOM 1367 C C . GLU A 1 172 ? 16.617 -8.245 -24.248 1.00 91.56 172 GLU A C 1
ATOM 1369 O O . GLU A 1 172 ? 15.453 -8.634 -24.150 1.00 91.56 172 GLU A O 1
ATOM 1374 N N . LEU A 1 173 ? 17.307 -7.802 -23.194 1.00 89.81 173 LEU A N 1
ATOM 1375 C CA . LEU A 1 173 ? 16.774 -7.772 -21.834 1.00 89.81 173 LEU A CA 1
ATOM 1376 C C . LEU A 1 173 ? 15.522 -6.887 -21.736 1.00 89.81 173 LEU A C 1
ATOM 1378 O O . LEU A 1 173 ? 14.472 -7.330 -21.262 1.00 89.81 173 LEU A O 1
ATOM 1382 N N . CYS A 1 174 ? 15.594 -5.643 -22.223 1.00 90.56 174 CYS A N 1
ATOM 1383 C CA . CYS A 1 174 ? 14.439 -4.742 -22.232 1.00 90.56 174 CYS A CA 1
ATOM 1384 C C . CYS A 1 174 ? 13.304 -5.256 -23.134 1.00 90.56 174 CYS A C 1
ATOM 1386 O O . CYS A 1 174 ? 12.132 -5.124 -22.778 1.00 90.56 174 CYS A O 1
ATOM 1388 N N . GLY A 1 175 ? 13.638 -5.856 -24.280 1.00 92.88 175 GLY A N 1
ATOM 1389 C CA . GLY A 1 175 ? 12.678 -6.462 -25.200 1.00 92.88 175 GLY A CA 1
ATOM 1390 C C . GLY A 1 175 ? 11.934 -7.637 -24.567 1.00 92.88 175 GLY A C 1
ATOM 1391 O O . GLY A 1 175 ? 10.709 -7.705 -24.659 1.00 92.88 175 GLY A O 1
ATOM 1392 N N . THR A 1 176 ? 12.650 -8.504 -23.850 1.00 92.81 176 THR A N 1
ATOM 1393 C CA . THR A 1 176 ? 12.079 -9.647 -23.125 1.00 92.81 176 THR A CA 1
ATOM 1394 C C . THR A 1 176 ? 11.147 -9.184 -22.007 1.00 92.81 176 THR A C 1
ATOM 1396 O O . THR A 1 176 ? 10.016 -9.663 -21.914 1.00 92.81 176 THR A O 1
ATOM 1399 N N . ALA A 1 177 ? 11.565 -8.194 -21.209 1.00 92.62 177 ALA A N 1
ATOM 1400 C CA . ALA A 1 177 ? 10.726 -7.618 -20.158 1.00 92.62 177 ALA A CA 1
ATOM 1401 C C . ALA A 1 177 ? 9.439 -6.983 -20.723 1.00 92.62 177 ALA A C 1
ATOM 1403 O O . ALA A 1 177 ? 8.349 -7.188 -20.186 1.00 92.62 177 ALA A O 1
ATOM 1404 N N . LEU A 1 178 ? 9.540 -6.250 -21.839 1.00 94.38 178 LEU A N 1
ATOM 1405 C CA . LEU A 1 178 ? 8.384 -5.643 -22.501 1.00 94.38 178 LEU A CA 1
ATOM 1406 C C . LEU A 1 178 ? 7.433 -6.697 -23.086 1.00 94.38 178 LEU A C 1
ATOM 1408 O O . LEU A 1 178 ? 6.215 -6.554 -22.974 1.00 94.38 178 LEU A O 1
ATOM 1412 N N . ALA A 1 179 ? 7.970 -7.757 -23.695 1.00 94.88 179 ALA A N 1
ATOM 1413 C CA . ALA A 1 179 ? 7.174 -8.858 -24.228 1.00 94.88 179 ALA A CA 1
ATOM 1414 C C . ALA A 1 179 ? 6.406 -9.585 -23.115 1.00 94.88 179 ALA A C 1
ATOM 1416 O O . ALA A 1 179 ? 5.202 -9.809 -23.251 1.00 94.88 179 ALA A O 1
ATOM 1417 N N . GLN A 1 180 ? 7.071 -9.874 -21.991 1.00 95.19 180 GLN A N 1
ATOM 1418 C CA . GLN A 1 180 ? 6.434 -10.462 -20.814 1.00 95.19 180 GLN A CA 1
ATOM 1419 C C . GLN A 1 180 ? 5.315 -9.567 -20.276 1.00 95.19 180 GLN A C 1
ATOM 1421 O O . GLN A 1 180 ? 4.210 -10.054 -20.031 1.00 95.19 180 GLN A O 1
ATOM 1426 N N . LEU A 1 181 ? 5.572 -8.263 -20.127 1.00 95.06 181 LEU A N 1
ATOM 1427 C CA . LEU A 1 181 ? 4.571 -7.307 -19.659 1.00 95.06 181 LEU A CA 1
ATOM 1428 C C . LEU A 1 181 ? 3.344 -7.291 -20.578 1.00 95.06 181 LEU A C 1
ATOM 1430 O O . LEU A 1 181 ? 2.224 -7.441 -20.100 1.00 95.06 181 LEU A O 1
ATOM 1434 N N . ASN A 1 182 ? 3.544 -7.160 -21.891 1.00 96.81 182 ASN A N 1
ATOM 1435 C CA . ASN A 1 182 ? 2.445 -7.102 -22.854 1.00 96.81 182 ASN A CA 1
ATOM 1436 C C . ASN A 1 182 ? 1.634 -8.406 -22.895 1.00 96.81 182 ASN A C 1
ATOM 1438 O O . ASN A 1 182 ? 0.404 -8.353 -22.915 1.00 96.81 182 ASN A O 1
ATOM 1442 N N . HIS A 1 183 ? 2.296 -9.569 -22.856 1.00 96.94 183 HIS A N 1
ATOM 1443 C CA . HIS A 1 183 ? 1.615 -10.866 -22.776 1.00 96.94 183 HIS A CA 1
ATOM 1444 C C . HIS A 1 183 ? 0.777 -10.966 -21.498 1.00 96.94 183 HIS A C 1
ATOM 1446 O O . HIS A 1 183 ? -0.429 -11.204 -21.566 1.00 96.94 183 HIS A O 1
ATOM 1452 N N . ASN A 1 184 ? 1.380 -10.694 -20.340 1.00 97.00 184 ASN A N 1
ATOM 1453 C CA . ASN A 1 184 ? 0.708 -10.769 -19.042 1.00 97.00 184 ASN A CA 1
ATOM 1454 C C . ASN A 1 184 ? -0.420 -9.732 -18.896 1.00 97.00 184 ASN A C 1
ATOM 1456 O O . ASN A 1 184 ? -1.425 -9.991 -18.240 1.00 97.00 184 ASN A O 1
ATOM 1460 N N . MET A 1 185 ? -0.307 -8.565 -19.532 1.00 97.25 185 MET A N 1
ATOM 1461 C CA . MET A 1 185 ? -1.404 -7.598 -19.595 1.00 97.25 185 MET A CA 1
ATOM 1462 C C . MET A 1 185 ? -2.554 -8.097 -20.475 1.00 97.25 185 MET A C 1
ATOM 1464 O O . MET A 1 185 ? -3.714 -7.871 -20.141 1.00 97.25 185 MET A O 1
ATOM 1468 N N . SER A 1 186 ? -2.252 -8.797 -21.573 1.00 97.75 186 SER A N 1
ATOM 1469 C CA . SER A 1 186 ? -3.262 -9.276 -22.528 1.00 97.75 186 SER A CA 1
ATOM 1470 C C . SER A 1 186 ? -4.185 -10.362 -21.962 1.00 97.75 186 SER A C 1
ATOM 1472 O O . SER A 1 186 ? -5.318 -10.500 -22.419 1.00 97.75 186 SER A O 1
ATOM 1474 N N . ILE A 1 187 ? -3.730 -11.105 -20.947 1.00 97.56 187 ILE A N 1
ATOM 1475 C CA . ILE A 1 187 ? -4.523 -12.165 -20.305 1.00 97.56 187 ILE A CA 1
ATOM 1476 C C . ILE A 1 187 ? -5.526 -11.624 -19.278 1.00 97.56 187 ILE A C 1
ATOM 1478 O O . ILE A 1 187 ? -6.456 -12.340 -18.898 1.00 97.56 187 ILE A O 1
ATOM 1482 N N . LEU A 1 188 ? -5.364 -10.379 -18.815 1.00 97.31 188 LEU A N 1
ATOM 1483 C CA . LEU A 1 188 ? -6.208 -9.805 -17.769 1.00 97.31 188 LEU A CA 1
ATOM 1484 C C . LEU A 1 188 ? -7.641 -9.594 -18.264 1.00 97.31 188 LEU A C 1
ATOM 1486 O O . LEU A 1 188 ? -7.901 -8.858 -19.214 1.00 97.31 188 LEU A O 1
ATOM 1490 N N . ARG A 1 189 ? -8.596 -10.210 -17.561 1.00 97.31 189 ARG A N 1
ATOM 1491 C CA . ARG A 1 189 ? -10.033 -10.068 -17.822 1.00 97.31 189 ARG A CA 1
ATOM 1492 C C . ARG A 1 189 ? -10.864 -10.272 -16.552 1.00 97.31 189 ARG A C 1
ATOM 1494 O O . ARG A 1 189 ? -10.421 -10.988 -15.649 1.00 97.31 189 ARG A O 1
ATOM 1501 N N . PRO A 1 190 ? -12.084 -9.708 -16.474 1.00 98.00 190 PRO A N 1
ATOM 1502 C CA . PRO A 1 190 ? -13.000 -9.986 -15.373 1.00 98.00 190 PRO A CA 1
ATOM 1503 C C . PRO A 1 190 ? -13.235 -11.491 -15.187 1.00 98.00 190 PRO A C 1
ATOM 1505 O O . PRO A 1 190 ? -13.393 -12.235 -16.158 1.00 98.00 190 PRO A O 1
ATOM 1508 N N . GLY A 1 191 ? -13.256 -11.931 -13.929 1.00 97.31 191 GLY A N 1
ATOM 1509 C CA . GLY A 1 191 ? -13.478 -13.330 -13.555 1.00 97.31 191 GLY A CA 1
ATOM 1510 C C . GLY A 1 191 ? -12.244 -14.237 -13.620 1.00 97.31 191 GLY A C 1
ATOM 1511 O O . GLY A 1 191 ? -12.363 -15.396 -13.242 1.00 97.31 191 GLY A O 1
ATOM 1512 N N . LEU A 1 192 ? -11.079 -13.742 -14.056 1.00 97.19 192 LEU A N 1
ATOM 1513 C CA . LEU A 1 192 ? -9.825 -14.497 -13.990 1.00 97.19 192 LEU A CA 1
ATOM 1514 C C . LEU A 1 192 ? -9.376 -14.662 -12.531 1.00 97.19 192 LEU A C 1
ATOM 1516 O O . LEU A 1 192 ? -9.291 -13.684 -11.784 1.00 97.19 192 LEU A O 1
ATOM 1520 N N . THR A 1 193 ? -9.068 -15.889 -12.118 1.00 97.62 193 THR A N 1
ATOM 1521 C CA . THR A 1 193 ? -8.517 -16.153 -10.786 1.00 97.62 193 THR A CA 1
ATOM 1522 C C . THR A 1 193 ? -7.008 -15.905 -10.749 1.00 97.62 193 THR A C 1
ATOM 1524 O O . THR A 1 193 ? -6.312 -16.023 -11.757 1.00 97.62 193 THR A O 1
ATOM 1527 N N . PHE A 1 194 ? -6.461 -15.622 -9.561 1.00 96.12 194 PHE A N 1
ATOM 1528 C CA . PHE A 1 194 ? -5.010 -15.469 -9.395 1.00 96.12 194 PHE A CA 1
ATOM 1529 C C . PHE A 1 194 ? -4.225 -16.713 -9.823 1.00 96.12 194 PHE A C 1
ATOM 1531 O O . PHE A 1 194 ? -3.134 -16.579 -10.362 1.00 96.12 194 PHE A O 1
ATOM 1538 N N . ARG A 1 195 ? -4.781 -17.914 -9.608 1.00 96.19 195 ARG A N 1
ATOM 1539 C CA . ARG A 1 195 ? -4.134 -19.167 -10.012 1.00 96.19 195 ARG A CA 1
ATOM 1540 C C . ARG A 1 195 ? -4.071 -19.298 -11.531 1.00 96.19 195 ARG A C 1
ATOM 1542 O O . ARG A 1 195 ? -2.989 -19.510 -12.056 1.00 96.19 195 ARG A O 1
ATOM 1549 N N . GLU A 1 196 ? -5.190 -19.085 -12.220 1.00 97.25 196 GLU A N 1
ATOM 1550 C CA . GLU A 1 196 ? -5.213 -19.104 -13.689 1.00 97.25 196 GLU A CA 1
ATOM 1551 C C . GLU A 1 196 ? -4.272 -18.051 -14.282 1.00 97.25 196 GLU A C 1
ATOM 1553 O O . GLU A 1 196 ? -3.582 -18.330 -15.254 1.00 97.25 196 GLU A O 1
ATOM 1558 N N . TYR A 1 197 ? -4.207 -16.854 -13.688 1.00 96.88 197 TYR A N 1
ATOM 1559 C CA . TYR A 1 197 ? -3.247 -15.834 -14.108 1.00 96.88 197 TYR A CA 1
ATOM 1560 C C . TYR A 1 197 ? -1.802 -16.333 -13.990 1.00 96.88 197 TYR A C 1
ATOM 1562 O O . TYR A 1 197 ? -1.039 -16.190 -14.938 1.00 96.88 197 TYR A O 1
ATOM 1570 N N . THR A 1 198 ? -1.426 -16.940 -12.858 1.00 95.19 198 THR A N 1
ATOM 1571 C CA . THR A 1 198 ? -0.082 -17.509 -12.669 1.00 95.19 198 THR A CA 1
ATOM 1572 C C . THR A 1 198 ? 0.230 -18.606 -13.684 1.00 95.19 198 THR A C 1
ATOM 1574 O O . THR A 1 198 ? 1.340 -18.629 -14.203 1.00 95.19 198 THR A O 1
ATOM 1577 N N . ASP A 1 199 ? -0.736 -19.471 -13.992 1.00 95.88 199 ASP A N 1
ATOM 1578 C CA . ASP A 1 199 ? -0.548 -20.574 -14.940 1.00 95.88 199 ASP A CA 1
ATOM 1579 C C . ASP A 1 199 ? -0.425 -20.084 -16.402 1.00 95.88 199 ASP A C 1
ATOM 1581 O O . ASP A 1 199 ? 0.240 -20.724 -17.214 1.00 95.88 199 ASP A O 1
ATOM 1585 N N . LEU A 1 200 ? -1.056 -18.952 -16.748 1.00 96.69 200 LEU A N 1
ATOM 1586 C CA . LEU A 1 200 ? -1.040 -18.355 -18.095 1.00 96.69 200 LEU A CA 1
ATOM 1587 C C . LEU A 1 200 ? 0.079 -17.328 -18.319 1.00 96.69 200 LEU A C 1
ATOM 1589 O O . LEU A 1 200 ? 0.397 -17.00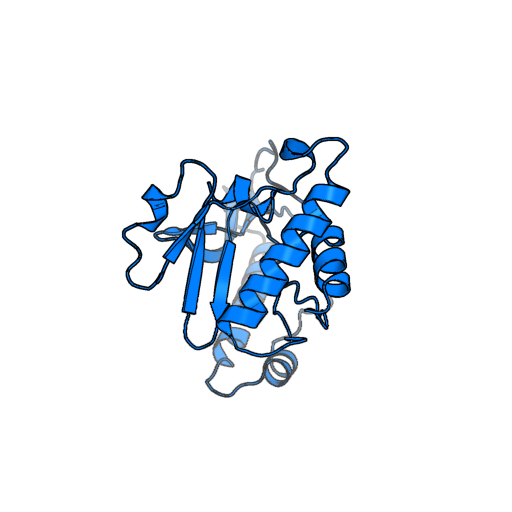0 -19.469 1.00 96.69 200 LEU A O 1
ATOM 1593 N N . ALA A 1 201 ? 0.621 -16.763 -17.240 1.00 96.19 201 ALA A N 1
ATOM 1594 C CA . ALA A 1 201 ? 1.663 -15.753 -17.310 1.00 96.19 201 ALA A CA 1
ATOM 1595 C C . ALA A 1 201 ? 2.922 -16.317 -17.980 1.00 96.19 201 ALA A C 1
ATOM 1597 O O . ALA A 1 201 ? 3.298 -17.474 -17.787 1.00 96.19 201 ALA A O 1
ATOM 1598 N N . LEU A 1 202 ? 3.601 -15.480 -18.763 1.00 93.75 202 LEU A N 1
ATOM 1599 C CA . LEU A 1 202 ? 4.844 -15.872 -19.411 1.00 93.75 202 LEU A CA 1
ATOM 1600 C C . LEU A 1 202 ? 5.926 -16.073 -18.343 1.00 93.75 202 LEU A C 1
ATOM 1602 O O . LEU A 1 202 ? 6.312 -15.122 -17.655 1.00 93.75 202 LEU A O 1
ATOM 1606 N N . GLY A 1 203 ? 6.414 -17.308 -18.225 1.00 89.44 203 GLY A N 1
ATOM 1607 C CA . GLY A 1 203 ? 7.530 -17.651 -17.349 1.00 89.44 203 GLY A CA 1
ATOM 1608 C C . GLY A 1 203 ? 8.793 -16.872 -17.714 1.00 89.44 203 GLY A C 1
ATOM 1609 O O . GLY A 1 203 ? 9.031 -16.560 -18.880 1.00 89.44 203 GLY A O 1
ATOM 1610 N N . ILE A 1 204 ? 9.598 -16.545 -16.706 1.00 87.25 204 ILE A N 1
ATOM 1611 C CA . ILE A 1 204 ? 10.904 -15.917 -16.922 1.00 87.25 204 ILE A CA 1
ATOM 1612 C C . ILE A 1 204 ? 11.836 -16.975 -17.545 1.00 87.25 204 ILE A C 1
ATOM 1614 O O . ILE A 1 204 ? 11.905 -18.083 -17.009 1.00 87.25 204 ILE A O 1
ATOM 1618 N N . PRO A 1 205 ? 1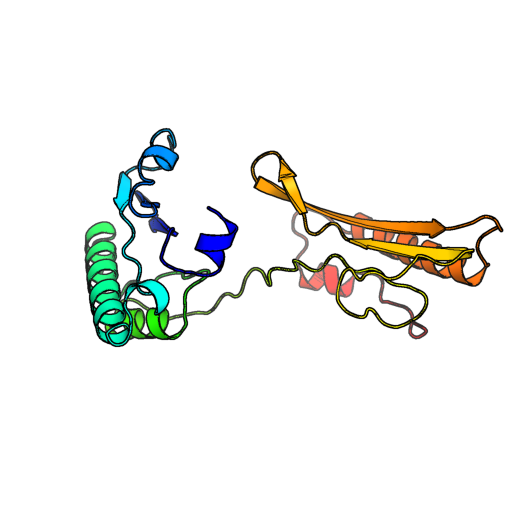2.516 -16.681 -18.671 1.00 86.19 205 PRO A N 1
ATOM 1619 C CA . PRO A 1 205 ? 13.491 -17.597 -19.262 1.00 86.19 205 PRO A CA 1
ATOM 1620 C C . PRO A 1 205 ? 14.599 -17.982 -18.273 1.00 86.19 205 PRO A C 1
ATOM 1622 O O . PRO A 1 205 ? 15.052 -17.139 -17.510 1.00 86.19 205 PRO A O 1
ATOM 1625 N N . GLU A 1 206 ? 15.078 -19.229 -18.332 1.00 86.62 206 GLU A N 1
ATOM 1626 C CA . GLU A 1 206 ? 16.053 -19.799 -17.376 1.00 86.62 206 GLU A CA 1
ATOM 1627 C C . GLU A 1 206 ? 17.376 -19.017 -17.276 1.00 86.62 206 GLU A C 1
ATOM 1629 O O . GLU A 1 206 ? 18.074 -19.090 -16.271 1.00 86.62 206 GLU A O 1
ATOM 1634 N N . GLN A 1 207 ? 17.717 -18.250 -18.311 1.00 80.44 207 GLN A N 1
ATOM 1635 C CA . GLN A 1 207 ? 18.931 -17.437 -18.367 1.00 80.44 207 GLN A CA 1
ATOM 1636 C C . GLN A 1 207 ? 18.912 -16.179 -17.473 1.00 80.44 207 GLN A C 1
ATOM 1638 O O . GLN A 1 207 ? 19.941 -15.506 -17.395 1.00 80.44 207 GLN A O 1
ATOM 1643 N N . TYR A 1 208 ? 17.782 -15.848 -16.832 1.00 76.69 208 TYR A N 1
ATOM 1644 C CA . TYR A 1 208 ? 17.593 -14.633 -16.022 1.00 76.69 208 TYR A CA 1
ATOM 1645 C C . TYR A 1 208 ? 17.288 -14.913 -14.547 1.00 76.69 208 TYR A C 1
ATOM 1647 O O . TYR A 1 208 ? 16.553 -15.882 -14.250 1.00 76.69 208 TYR A O 1
#

Sequence (208 aa):
MQVFTARNPPTRYLLLTETRSIMFEFSGCLHLARSYETVDKVCTAKSVTFSSSGPNVHDKERKWAQETADLVENLIRKRNATLGLERIYANVAHALNHAQICNWAERRLCRDSTHQRWATDKPLVPGVSSYVIQRNNLVALDTDVVGCHGYYSDFSRTFYAGPDPPTDEGKELCGTALAQLNHNMSILRPGLTFREYTDLALGIPEQY